Protein AF-A0A6L2PI29-F1 (afdb_monomer_lite)

Organism: Coptotermes formosanus (NCBI:txid36987)

InterPro domains:
  IPR024970 Maelstrom domain [PF13017] (169-337)
  IPR039259 Protein maelstrom [PTHR21358] (73-337)

Radius of gyration: 32.04 Å; chains: 1; bounding box: 68×80×92 Å

pLDDT: mean 73.65, std 25.86, range [24.3, 98.0]

Secondary structure (DSSP, 8-state):
---------PPP--------------------------------------PPP-----------------SHHHHHHHTTTS-HHHHHHHHHHHHHHHHHHHH-SSS-B-TTS-BHHHHHHHHHHHHHHHHHHHHHHHHHHHTS-TTTHHHHPPEEEEEEEEEEE-TTS-EEEEEEEEEEEETTTEEEEEEEEEB--SSPPTT-HHHHHHHHHHTT-PPPTTS----B--HHHHHHHHHHHHHTTS---SSPPPEEE-GGGHHHHHHHHHHHHHTTT-TT--GGGSPPEEEHHHHHHHHHHHTSTTSTT----SSTHHHHHHHHT-TTTT-SS-S-HHHHTT--

Sequence (344 aa):
MDESRQKTTDECDIVHLVSHVGDDHLEDDNKGAEEVGRMNDSGGLKGIGMTCFYFNSKVVDCHRHTTVLVPAYLCSKENKQLTQNEKWIYEEEARKVKEGDKLNLENKYTSQGKSYAEVEREKNEAIDQLNKMNHEVESTVRSLDYSSSLQTYPFHLIHVNYYCRQENGSFTPCEIALAEFRFLDGIRRVYHTLIDPGNIPLGYKFEAVTHSQQTHQIPVPPEEFGGERDYVKILYDIKRFLVGSGRGVSSMPPLYTRPDCEDAVKNVLWGLQDCVQLDNANAADMFRVYSLPKLFYELRNACVPDKPGAVGFPAFSLAEDEIERDVFKFRKGISCEVGDFICC

Foldseek 3Di:
DDDDDDDDDDDDDDDDDDDDDDDDDDDDDDDDDDDDDDDDDDDDDDDDPDDDDDDDDDDDDDDDDDPCPPDPPVCVPVVVVDDPVRVVVVVVVVVVVVVVVVPDQQPDADPVGHTSVRVVVVVVVVVVLQVVQLVVLLVVLVVADPVPRQQPPWAKAKFWDFQDADPVRATHTFKIKMFIAGNNPGTDDIDIFTADSQADPPPCPVSSVVSLVVPVVQDHPPDDDPGDHPLQVVLVVVQCVQCDPDDPDQAGDAYEYAPVRQSNVQNSNVVSVVVVPPVPDDNRDDYHYHYPLSNQQSNQVSCPVVDVPDDGPPDSVVSVVVVVVPPCPPPAPPDDPSRNVPPD

Structure (mmCIF, N/CA/C/O backbone):
data_AF-A0A6L2PI29-F1
#
_entry.id   AF-A0A6L2PI29-F1
#
loop_
_atom_site.group_PDB
_atom_site.id
_atom_site.type_symbol
_atom_site.label_atom_id
_atom_site.label_alt_id
_atom_site.label_comp_id
_atom_site.label_asym_id
_atom_site.label_entity_id
_atom_site.label_seq_id
_atom_site.pdbx_PDB_ins_code
_atom_site.Cartn_x
_atom_site.Cartn_y
_atom_site.Cartn_z
_atom_site.occupancy
_atom_site.B_iso_or_equiv
_atom_site.auth_seq_id
_atom_site.auth_comp_id
_atom_site.auth_asym_id
_atom_site.auth_atom_id
_atom_site.pdbx_PDB_model_num
ATOM 1 N N . MET A 1 1 ? 27.127 -27.537 -41.746 1.00 35.03 1 MET A N 1
ATOM 2 C CA . MET A 1 1 ? 26.801 -26.613 -42.850 1.00 35.03 1 MET A CA 1
ATOM 3 C C . MET A 1 1 ? 25.336 -26.243 -42.650 1.00 35.03 1 MET A C 1
ATOM 5 O O . MET A 1 1 ? 24.488 -26.884 -43.249 1.00 35.03 1 MET A O 1
ATOM 9 N N . ASP A 1 2 ? 24.956 -25.500 -41.608 1.00 33.59 2 ASP A N 1
ATOM 10 C CA . ASP A 1 2 ? 25.537 -24.283 -40.981 1.00 33.59 2 ASP A CA 1
ATOM 11 C C . ASP A 1 2 ? 24.976 -22.988 -41.604 1.00 33.59 2 ASP A C 1
ATOM 13 O O . ASP A 1 2 ? 24.582 -23.014 -42.765 1.00 33.59 2 ASP A O 1
ATOM 17 N N . GLU A 1 3 ? 24.941 -21.913 -40.804 1.00 37.53 3 GLU A N 1
ATOM 18 C CA . GLU A 1 3 ? 24.287 -20.600 -41.016 1.00 37.53 3 GLU A CA 1
ATOM 19 C C . GLU A 1 3 ? 22.734 -20.644 -40.988 1.00 37.53 3 GLU A C 1
ATOM 21 O O . GLU A 1 3 ? 22.109 -21.327 -41.788 1.00 37.53 3 GLU A O 1
ATOM 26 N N . SER A 1 4 ? 21.972 -20.052 -40.052 1.00 32.97 4 SER A N 1
ATOM 27 C CA . SER A 1 4 ? 22.123 -18.979 -39.038 1.00 32.97 4 SER A CA 1
ATOM 28 C C . SER A 1 4 ? 21.816 -17.540 -39.503 1.00 32.97 4 SER A C 1
ATOM 30 O O . SER A 1 4 ? 22.268 -17.136 -40.567 1.00 32.97 4 SER A O 1
ATOM 32 N N . ARG A 1 5 ? 21.156 -16.764 -38.609 1.00 34.72 5 ARG A N 1
ATOM 33 C CA . ARG A 1 5 ? 20.927 -15.289 -38.621 1.00 34.72 5 ARG A CA 1
ATOM 34 C C . ARG A 1 5 ? 19.886 -14.743 -39.639 1.00 34.72 5 ARG A C 1
ATOM 36 O O . ARG A 1 5 ? 19.700 -15.323 -40.693 1.00 34.72 5 ARG A O 1
ATOM 43 N N . GLN A 1 6 ? 19.146 -13.647 -39.379 1.00 31.23 6 GLN A N 1
ATOM 44 C CA . GLN A 1 6 ? 18.991 -12.821 -38.158 1.00 31.23 6 GLN A CA 1
ATOM 45 C C . GLN A 1 6 ? 17.623 -12.093 -38.097 1.00 31.23 6 GLN A C 1
ATOM 47 O O . GLN A 1 6 ? 16.914 -12.004 -39.092 1.00 31.23 6 GLN A O 1
ATOM 52 N N . LYS A 1 7 ? 17.290 -11.541 -36.918 1.00 32.41 7 LYS A N 1
ATOM 53 C CA . LYS A 1 7 ? 16.201 -10.568 -36.692 1.00 32.41 7 LYS A CA 1
ATOM 54 C C . LYS A 1 7 ? 16.514 -9.201 -37.322 1.00 32.41 7 LYS A C 1
ATOM 56 O O . LYS A 1 7 ? 17.666 -8.782 -37.233 1.00 32.41 7 LYS A O 1
ATOM 61 N N . THR A 1 8 ? 15.474 -8.441 -37.666 1.00 30.27 8 THR A N 1
ATOM 62 C CA . THR A 1 8 ? 15.374 -7.001 -37.344 1.00 30.27 8 THR A CA 1
ATOM 63 C C . THR A 1 8 ? 13.952 -6.662 -36.893 1.00 30.27 8 THR A C 1
ATOM 65 O O . THR A 1 8 ? 12.985 -7.275 -37.338 1.00 30.27 8 THR A O 1
ATOM 68 N N . THR A 1 9 ? 13.853 -5.731 -35.950 1.00 29.19 9 THR A N 1
ATOM 69 C CA . THR A 1 9 ? 12.622 -5.146 -35.402 1.00 29.19 9 THR A CA 1
ATOM 70 C C . THR A 1 9 ? 12.559 -3.694 -35.851 1.00 29.19 9 THR A C 1
ATOM 72 O O . THR A 1 9 ? 13.564 -3.006 -35.680 1.00 29.19 9 THR A O 1
ATOM 75 N N . ASP A 1 10 ? 11.423 -3.228 -36.367 1.00 29.91 10 ASP A N 1
ATOM 76 C CA . ASP A 1 10 ? 11.255 -1.810 -36.702 1.00 29.91 10 ASP A CA 1
ATOM 77 C C . ASP A 1 10 ? 10.891 -0.988 -35.457 1.00 29.91 10 ASP A C 1
ATOM 79 O O . ASP A 1 10 ? 10.084 -1.406 -34.621 1.00 29.91 10 ASP A O 1
ATOM 83 N N . GLU A 1 11 ? 11.540 0.168 -35.331 1.00 28.25 11 GLU A N 1
ATOM 84 C CA . GLU A 1 11 ? 11.432 1.095 -34.203 1.00 28.25 11 GLU A CA 1
ATOM 85 C C . GLU A 1 11 ? 10.342 2.160 -34.418 1.00 28.25 11 GLU A C 1
ATOM 87 O O . GLU A 1 11 ? 9.825 2.365 -35.516 1.00 28.25 11 GLU A O 1
ATOM 92 N N . CYS A 1 12 ? 9.985 2.847 -33.332 1.00 25.47 12 CYS A N 1
ATOM 93 C CA . CYS A 1 12 ? 9.042 3.961 -33.341 1.00 25.47 12 CYS A CA 1
ATOM 94 C C . CYS A 1 12 ? 9.674 5.244 -33.899 1.00 25.47 12 CYS A C 1
ATOM 96 O O . CYS A 1 12 ? 10.743 5.634 -33.437 1.00 25.47 12 CYS A O 1
ATOM 98 N N . ASP A 1 13 ? 8.922 5.995 -34.707 1.00 27.16 13 ASP A N 1
ATOM 99 C CA . ASP A 1 13 ? 9.144 7.433 -34.897 1.00 27.16 13 ASP A CA 1
ATOM 100 C C . ASP A 1 13 ? 8.041 8.236 -34.185 1.00 27.16 13 ASP A C 1
ATOM 102 O O . ASP A 1 13 ? 6.861 8.167 -34.533 1.00 27.16 13 ASP A O 1
ATOM 106 N N . ILE A 1 14 ? 8.437 9.017 -33.176 1.00 27.00 14 ILE A N 1
ATOM 107 C CA . ILE A 1 14 ? 7.610 10.038 -32.516 1.00 27.00 14 ILE A CA 1
ATOM 108 C C . ILE A 1 14 ? 8.328 11.373 -32.691 1.00 27.00 14 ILE A C 1
ATOM 110 O O . ILE A 1 14 ? 9.388 11.583 -32.103 1.00 27.00 14 ILE A O 1
ATOM 114 N N . VAL A 1 15 ? 7.740 12.297 -33.456 1.00 27.69 15 VAL A N 1
ATOM 115 C CA . VAL A 1 15 ? 8.298 13.643 -33.653 1.00 27.69 15 VAL A CA 1
ATOM 116 C C . VAL A 1 15 ? 7.195 14.704 -33.569 1.00 27.69 15 VAL A C 1
ATOM 118 O O . VAL A 1 15 ? 6.272 14.709 -34.372 1.00 27.69 15 VAL A O 1
ATOM 121 N N . HIS A 1 16 ? 7.336 15.581 -32.569 1.00 26.50 16 HIS A N 1
ATOM 122 C CA . HIS A 1 16 ? 6.762 16.925 -32.372 1.00 26.50 16 HIS A CA 1
ATOM 123 C C . HIS A 1 16 ? 5.400 17.326 -32.980 1.00 26.50 16 HIS A C 1
ATOM 125 O O . HIS A 1 16 ? 5.236 17.400 -34.192 1.00 26.50 16 HIS A O 1
ATOM 131 N N . LEU A 1 17 ? 4.563 17.938 -32.129 1.00 25.61 17 LEU A N 1
ATOM 132 C CA . LEU A 1 17 ? 4.230 19.368 -32.271 1.00 25.61 17 LEU A CA 1
ATOM 133 C C . LEU A 1 17 ? 3.817 19.989 -30.922 1.00 25.61 17 LEU A C 1
ATOM 135 O O . LEU A 1 17 ? 3.402 19.285 -30.004 1.00 25.61 17 LEU A O 1
ATOM 139 N N . VAL A 1 18 ? 4.017 21.302 -30.784 1.00 25.27 18 VAL A N 1
ATOM 140 C CA . VAL A 1 18 ? 3.913 22.078 -29.532 1.00 25.27 18 VAL A CA 1
ATOM 141 C C . VAL A 1 18 ? 3.007 23.296 -29.752 1.00 25.27 18 VAL A C 1
ATOM 143 O O . VAL A 1 18 ? 2.981 23.829 -30.855 1.00 25.27 18 VAL A O 1
ATOM 146 N N . SER A 1 19 ? 2.329 23.706 -28.670 1.00 25.69 19 SER A N 1
ATOM 147 C CA . SER A 1 19 ? 1.623 24.978 -28.418 1.00 25.69 19 SER A CA 1
ATOM 148 C C . SER A 1 19 ? 0.527 25.451 -29.388 1.00 25.69 19 SER A C 1
ATOM 150 O O . SER A 1 19 ? 0.757 25.702 -30.564 1.00 25.69 19 SER A O 1
ATOM 152 N N . HIS A 1 20 ? -0.642 25.756 -28.817 1.00 25.97 20 HIS A N 1
ATOM 153 C CA . HIS A 1 20 ? -1.201 27.118 -28.755 1.00 25.97 20 HIS A CA 1
ATOM 154 C C . HIS A 1 20 ? -2.254 27.159 -27.633 1.00 25.97 20 HIS A C 1
ATOM 156 O O . HIS A 1 20 ? -3.194 26.369 -27.640 1.00 25.97 20 HIS A O 1
ATOM 162 N N . VAL A 1 21 ? -2.089 28.069 -26.671 1.00 29.03 21 VAL A N 1
ATOM 163 C CA . VAL A 1 21 ? -3.139 28.477 -25.725 1.00 29.03 21 VAL A CA 1
ATOM 164 C C . VAL A 1 21 ? -3.381 29.952 -26.007 1.00 29.03 21 VAL A C 1
ATOM 166 O O . VAL A 1 21 ? -2.420 30.719 -26.040 1.00 29.03 21 VAL A O 1
ATOM 169 N N . GLY A 1 22 ? -4.629 30.315 -26.291 1.00 26.70 22 GLY A N 1
ATOM 170 C CA . GLY A 1 22 ? -5.041 31.707 -26.441 1.00 26.70 22 GLY A CA 1
ATOM 171 C C . GLY A 1 22 ? -5.519 32.262 -25.106 1.00 26.70 22 GLY A C 1
ATOM 172 O O . GLY A 1 22 ? -6.186 31.552 -24.353 1.00 26.70 22 GLY A O 1
ATOM 173 N N . ASP A 1 23 ? -5.169 33.515 -24.834 1.00 26.67 23 ASP A N 1
ATOM 174 C CA . ASP A 1 23 ? -5.775 34.304 -23.767 1.00 26.67 23 ASP A CA 1
ATOM 175 C C . ASP A 1 23 ? -7.258 34.554 -24.067 1.00 26.67 23 ASP A C 1
ATOM 177 O O . ASP A 1 23 ? -7.616 34.814 -25.215 1.00 26.67 23 ASP A O 1
ATOM 181 N N . ASP A 1 24 ? -8.096 34.579 -23.030 1.00 29.19 24 ASP A N 1
ATOM 182 C CA . ASP A 1 24 ? -9.352 35.328 -23.069 1.00 29.19 24 ASP A CA 1
ATOM 183 C C . ASP A 1 24 ? -9.642 35.949 -21.696 1.00 29.19 24 ASP A C 1
ATOM 185 O O . ASP A 1 24 ? -9.474 35.327 -20.642 1.00 29.19 24 ASP A O 1
ATOM 189 N N . HIS A 1 25 ? -10.042 37.219 -21.724 1.00 26.88 25 HIS A N 1
ATOM 190 C CA . HIS A 1 25 ? -10.396 38.012 -20.550 1.00 26.88 25 HIS A CA 1
ATOM 191 C C . HIS A 1 25 ? -11.741 37.581 -19.958 1.00 26.88 25 HIS A C 1
ATOM 193 O O . HIS A 1 25 ? -12.653 37.241 -20.704 1.00 26.88 25 HIS A O 1
ATOM 199 N N . LEU A 1 26 ? -11.925 37.797 -18.652 1.00 30.98 26 LEU A N 1
ATOM 200 C CA . LEU A 1 26 ? -13.201 38.283 -18.118 1.00 30.98 26 LEU A CA 1
ATOM 201 C C . LEU A 1 26 ? -12.953 39.171 -16.888 1.00 30.98 26 LEU A C 1
ATOM 203 O O . LEU A 1 26 ? -12.331 38.755 -15.911 1.00 30.98 26 LEU A O 1
ATOM 207 N N . GLU A 1 27 ? -13.425 40.411 -16.975 1.00 28.47 27 GLU A N 1
ATOM 208 C CA . GLU A 1 27 ? -13.598 41.329 -15.846 1.00 28.47 27 GLU A CA 1
ATOM 209 C C . GLU A 1 27 ? -14.870 40.939 -15.075 1.00 28.47 27 GLU A C 1
ATOM 211 O O . GLU A 1 27 ? -15.794 40.404 -15.686 1.00 28.47 27 GLU A O 1
ATOM 216 N N . ASP A 1 28 ? -14.976 41.285 -13.786 1.00 29.52 28 ASP A N 1
ATOM 217 C CA . ASP A 1 28 ? -16.231 41.890 -13.319 1.00 29.52 28 ASP A CA 1
ATOM 218 C C . ASP A 1 28 ? -16.085 42.700 -12.018 1.00 29.52 28 ASP A C 1
ATOM 220 O O . ASP A 1 28 ? -15.373 42.333 -11.079 1.00 29.52 28 ASP A O 1
ATOM 224 N N . ASP A 1 29 ? -16.801 43.822 -11.983 1.00 28.84 29 ASP A N 1
ATOM 225 C CA . ASP A 1 29 ? -16.931 44.746 -10.854 1.00 28.84 29 ASP A CA 1
ATOM 226 C C . ASP A 1 29 ? -18.008 44.251 -9.865 1.00 28.84 29 ASP A C 1
ATOM 228 O O . ASP A 1 29 ? -19.111 43.904 -10.289 1.00 28.84 29 ASP A O 1
ATOM 232 N N . ASN A 1 30 ? -17.820 44.445 -8.547 1.00 30.42 30 ASN A N 1
ATOM 233 C CA . ASN A 1 30 ? -18.736 45.375 -7.867 1.00 30.42 30 ASN A CA 1
ATOM 234 C C . ASN A 1 30 ? -18.351 45.900 -6.481 1.00 30.42 30 ASN A C 1
ATOM 236 O O . ASN A 1 30 ? -17.804 45.231 -5.608 1.00 30.42 30 ASN A O 1
ATOM 240 N N . LYS A 1 31 ? -18.785 47.149 -6.314 1.00 29.55 31 LYS A N 1
ATOM 241 C CA . LYS A 1 31 ? -18.749 48.021 -5.143 1.00 29.55 31 LYS A CA 1
ATOM 242 C C . LYS A 1 31 ? -19.580 47.486 -3.968 1.00 29.55 31 LYS A C 1
ATOM 244 O O . LYS A 1 31 ? -20.538 46.742 -4.152 1.00 29.55 31 LYS A O 1
ATOM 249 N N . GLY A 1 32 ? -19.246 47.946 -2.762 1.00 24.80 32 GLY A N 1
ATOM 250 C CA . GLY A 1 32 ? -20.041 47.716 -1.550 1.00 24.80 32 GLY A CA 1
ATOM 251 C C . GLY A 1 32 ? -21.129 48.772 -1.311 1.00 24.80 32 GLY A C 1
ATOM 252 O O . GLY A 1 32 ? -21.379 49.632 -2.155 1.00 24.80 32 GLY A O 1
ATOM 253 N N . ALA A 1 33 ? -21.735 48.731 -0.122 1.00 28.25 33 ALA A N 1
ATOM 254 C CA . ALA A 1 33 ? -22.589 49.793 0.407 1.00 28.25 33 ALA A CA 1
ATOM 255 C C . ALA A 1 33 ? -22.544 49.823 1.945 1.00 28.25 33 ALA A C 1
ATOM 257 O O . ALA A 1 33 ? -22.634 48.784 2.600 1.00 28.25 33 ALA A O 1
ATOM 258 N N . GLU A 1 34 ? -22.423 51.026 2.500 1.00 27.25 34 GLU A N 1
ATOM 259 C CA . GLU A 1 34 ? -22.558 51.327 3.926 1.00 27.25 34 GLU A CA 1
ATOM 260 C C . GLU A 1 34 ? -24.014 51.674 4.312 1.00 27.25 34 GLU A C 1
ATOM 262 O O . GLU A 1 34 ? -24.794 52.158 3.498 1.00 27.25 34 GLU A O 1
ATOM 267 N N . GLU A 1 35 ? -24.298 51.490 5.604 1.00 27.98 35 GLU A N 1
ATOM 268 C CA . GLU A 1 35 ? -25.148 52.324 6.475 1.00 27.98 35 GLU A CA 1
ATOM 269 C C . GLU A 1 35 ? -26.696 52.470 6.342 1.00 27.98 35 GLU A C 1
ATOM 271 O O . GLU A 1 35 ? -27.262 53.010 5.400 1.00 27.98 35 GLU A O 1
ATOM 276 N N . VAL A 1 36 ? -27.319 52.191 7.506 1.00 27.55 36 VAL A N 1
ATOM 277 C CA . VAL A 1 36 ? -28.346 52.990 8.227 1.00 27.55 36 VAL A CA 1
ATOM 278 C C . VAL A 1 36 ? -29.831 52.911 7.815 1.00 27.55 36 VAL A C 1
ATOM 280 O O . VAL A 1 36 ? -30.263 53.365 6.763 1.00 27.55 36 VAL A O 1
ATOM 283 N N . GLY A 1 37 ? -30.665 52.479 8.780 1.00 25.84 37 GLY A N 1
ATOM 284 C CA . GLY A 1 37 ? -32.134 52.560 8.708 1.00 25.84 37 GLY A CA 1
ATOM 285 C C . GLY A 1 37 ? -32.887 52.024 9.942 1.00 25.84 37 GLY A C 1
ATOM 286 O O . GLY A 1 37 ? -33.432 50.928 9.902 1.00 25.84 37 GLY A O 1
ATOM 287 N N . ARG A 1 38 ? -32.944 52.803 11.037 1.00 26.50 38 ARG A N 1
ATOM 288 C CA . ARG A 1 38 ? -33.884 52.641 12.188 1.00 26.50 38 ARG A CA 1
ATOM 289 C C . ARG A 1 38 ? -35.307 52.296 11.683 1.00 26.50 38 ARG A C 1
ATOM 291 O O . ARG A 1 38 ? -35.767 52.976 10.776 1.00 26.50 38 ARG A O 1
ATOM 298 N N . MET A 1 39 ? -36.074 51.318 12.188 1.00 26.08 39 MET A N 1
ATOM 299 C CA . MET A 1 39 ? -36.676 51.141 13.538 1.00 26.08 39 MET A CA 1
ATOM 300 C C . MET A 1 39 ? -37.617 49.882 13.487 1.00 26.08 39 MET A C 1
ATOM 302 O O . MET A 1 39 ? -37.797 49.349 12.398 1.00 26.08 39 MET A O 1
ATOM 306 N N . ASN A 1 40 ? -38.275 49.321 14.522 1.00 28.48 40 ASN A N 1
ATOM 307 C CA . ASN A 1 40 ? -38.512 49.696 15.930 1.00 28.48 40 ASN A CA 1
ATOM 308 C C . ASN A 1 40 ? -38.791 48.450 16.841 1.00 28.48 40 ASN A C 1
ATOM 310 O O . ASN A 1 40 ? -38.611 47.311 16.420 1.00 28.48 40 ASN A O 1
ATOM 314 N N . ASP A 1 41 ? -39.270 48.687 18.070 1.00 29.05 41 ASP A N 1
ATOM 315 C CA . ASP A 1 41 ? -39.634 47.742 19.148 1.00 29.05 41 ASP A CA 1
ATOM 316 C C . ASP A 1 41 ? -40.678 46.626 18.883 1.00 29.05 41 ASP A C 1
ATOM 318 O O . ASP A 1 41 ? -41.776 46.855 18.374 1.00 29.05 41 ASP A O 1
ATOM 322 N N . SER A 1 42 ? -40.437 45.449 19.477 1.00 28.59 42 SER A N 1
ATOM 323 C CA . SER A 1 42 ? -41.331 44.857 20.502 1.00 28.59 42 SER A CA 1
ATOM 324 C C . SER A 1 42 ? -40.592 43.787 21.330 1.00 28.59 42 SER A C 1
ATOM 326 O O . SER A 1 42 ? -39.642 43.165 20.859 1.00 28.59 42 SER A O 1
ATOM 328 N N . GLY A 1 43 ? -40.964 43.625 22.608 1.00 25.94 43 GLY A N 1
ATOM 329 C CA . GLY A 1 43 ? -40.258 42.746 23.558 1.00 25.94 43 GLY A CA 1
ATOM 330 C C . GLY A 1 43 ? -40.381 41.247 23.233 1.00 25.94 43 GLY A C 1
ATOM 331 O O . GLY A 1 43 ? -41.271 40.829 22.506 1.00 25.94 43 GLY A O 1
ATOM 332 N N . GLY A 1 44 ? -39.555 40.353 23.774 1.00 26.39 44 GLY A N 1
ATOM 333 C CA . GLY A 1 44 ? -38.584 40.525 24.852 1.00 26.39 44 GLY A CA 1
ATOM 334 C C . GLY A 1 44 ? -38.655 39.337 25.813 1.00 26.39 44 GLY A C 1
ATOM 335 O O . GLY A 1 44 ? -39.607 39.231 26.574 1.00 26.39 44 GLY A O 1
ATOM 336 N N . LEU A 1 45 ? -37.649 38.458 25.786 1.00 27.88 45 LEU A N 1
ATOM 337 C CA . LEU A 1 45 ? -37.423 37.375 26.757 1.00 27.88 45 LEU A CA 1
ATOM 338 C C . LEU A 1 45 ? -35.964 36.904 26.615 1.00 27.88 45 LEU A C 1
ATOM 340 O O . LEU A 1 45 ? -35.643 36.073 25.769 1.00 27.88 45 LEU A O 1
ATOM 344 N N . LYS A 1 46 ? -35.048 37.461 27.419 1.00 28.78 46 LYS A N 1
ATOM 345 C CA . LYS A 1 46 ? -33.666 36.958 27.486 1.00 28.78 46 LYS A CA 1
ATOM 346 C C . LYS A 1 46 ? -33.657 35.646 28.269 1.00 28.78 46 LYS A C 1
ATOM 348 O O . LYS A 1 46 ? -33.891 35.652 29.475 1.00 28.78 46 LYS A O 1
ATOM 353 N N . GLY A 1 47 ? -33.374 34.537 27.587 1.00 27.86 47 GLY A N 1
ATOM 354 C CA . GLY A 1 47 ? -33.174 33.238 28.226 1.00 27.86 47 GLY A CA 1
ATOM 355 C C . GLY A 1 47 ? -31.973 33.278 29.172 1.00 27.86 47 GLY A C 1
ATOM 356 O O . GLY A 1 47 ? -30.843 33.489 28.738 1.00 27.86 47 GLY A O 1
ATOM 357 N N . ILE A 1 48 ? -32.219 33.087 30.468 1.00 29.80 48 ILE A N 1
ATOM 358 C CA . ILE A 1 48 ? -31.165 33.008 31.482 1.00 29.80 48 ILE A CA 1
ATOM 359 C C . ILE A 1 48 ? -30.579 31.594 31.424 1.00 29.80 48 ILE A C 1
ATOM 361 O O . ILE A 1 48 ? -31.238 30.632 31.817 1.00 29.80 48 ILE A O 1
ATOM 365 N N . GLY A 1 49 ? -29.350 31.467 30.919 1.00 27.77 49 GLY A N 1
ATOM 366 C CA . GLY A 1 49 ? -28.629 30.195 30.870 1.00 27.77 49 GLY A CA 1
ATOM 367 C C . GLY A 1 49 ? -28.361 29.663 32.278 1.00 27.77 49 GLY A C 1
ATOM 368 O O . GLY A 1 49 ? -27.507 30.184 32.995 1.00 27.77 49 GLY A O 1
ATOM 369 N N . MET A 1 50 ? -29.102 28.633 32.687 1.00 29.39 50 MET A N 1
ATOM 370 C CA . MET A 1 50 ? -29.022 28.085 34.038 1.00 29.39 50 MET A CA 1
ATOM 371 C C . MET A 1 50 ? -27.846 27.104 34.147 1.00 29.39 50 MET A C 1
ATOM 373 O O . MET A 1 50 ? -27.963 25.925 33.820 1.00 29.39 50 MET A O 1
ATOM 377 N N . THR A 1 51 ? -26.693 27.605 34.594 1.00 29.39 51 THR A N 1
ATOM 378 C CA . THR A 1 51 ? -25.502 26.777 34.839 1.00 29.39 51 THR A CA 1
ATOM 379 C C . THR A 1 51 ? -25.761 25.848 36.028 1.00 29.39 51 THR A C 1
ATOM 381 O O . THR A 1 51 ? -26.008 26.322 37.136 1.00 29.39 51 THR A O 1
ATOM 384 N N . CYS A 1 52 ? -25.713 24.531 35.818 1.00 28.50 52 CYS A N 1
ATOM 385 C CA . CYS A 1 52 ? -25.915 23.558 36.891 1.00 28.50 52 CYS A CA 1
ATOM 386 C C . CYS A 1 52 ? -24.604 23.336 37.662 1.00 28.50 52 CYS A C 1
ATOM 388 O O . CYS A 1 52 ? -23.591 22.969 37.066 1.00 28.50 52 CYS A O 1
ATOM 390 N N . PHE A 1 53 ? -24.618 23.556 38.977 1.00 33.28 53 PHE A N 1
ATOM 391 C CA . PHE A 1 53 ? -23.460 23.340 39.848 1.00 33.28 53 PHE A CA 1
ATOM 392 C C . PHE A 1 53 ? -23.414 21.877 40.310 1.00 33.28 53 PHE A C 1
ATOM 394 O O . PHE A 1 53 ? -24.379 21.384 40.896 1.00 33.28 53 PHE A O 1
ATOM 401 N N . TYR A 1 54 ? -22.294 21.190 40.078 1.00 31.05 54 TYR A N 1
ATOM 402 C CA . TYR A 1 54 ? -22.038 19.869 40.656 1.00 31.05 54 TYR A CA 1
ATOM 403 C C . TYR A 1 54 ? -21.425 20.022 42.051 1.00 31.05 54 TYR A C 1
ATOM 405 O O . TYR A 1 54 ? -20.295 20.485 42.193 1.00 31.05 54 TYR A O 1
ATOM 413 N N . PHE A 1 55 ? -22.158 19.604 43.084 1.00 28.52 55 PHE A N 1
ATOM 414 C CA . PHE A 1 55 ? -21.595 19.428 44.422 1.00 28.52 55 PHE A CA 1
ATOM 415 C C . PHE A 1 55 ? -20.760 18.145 44.459 1.00 28.52 55 PHE A C 1
ATOM 417 O O . PHE A 1 55 ? -21.264 17.058 44.180 1.00 28.52 55 PHE A O 1
ATOM 424 N N . ASN A 1 56 ? -19.484 18.267 44.825 1.00 28.91 56 ASN A N 1
ATOM 425 C CA . ASN A 1 56 ? -18.554 17.143 44.872 1.00 28.91 56 ASN A CA 1
ATOM 426 C C . ASN A 1 56 ? -18.686 16.374 46.202 1.00 28.91 56 ASN A C 1
ATOM 428 O O . ASN A 1 56 ? -17.871 16.514 47.116 1.00 28.91 56 ASN A O 1
ATOM 432 N N . SER A 1 57 ? -19.756 15.587 46.345 1.00 30.48 57 SER A N 1
ATOM 433 C CA . SER A 1 57 ? -19.888 14.620 47.439 1.00 30.48 57 SER A CA 1
ATOM 434 C C . SER A 1 57 ? -19.112 13.347 47.106 1.00 30.48 57 SER A C 1
ATOM 436 O O . SER A 1 57 ? -19.388 12.711 46.090 1.00 30.48 57 SER A O 1
ATOM 438 N N . LYS A 1 58 ? -18.172 12.969 47.983 1.00 27.38 58 LYS A N 1
ATOM 439 C CA . LYS A 1 58 ? -17.316 11.779 47.847 1.00 27.38 58 LYS A CA 1
ATOM 440 C C . LYS A 1 58 ? -18.125 10.542 47.449 1.00 27.38 58 LYS A C 1
ATOM 442 O O . LYS A 1 58 ? -18.962 10.079 48.224 1.00 27.38 58 LYS A O 1
ATOM 447 N N . VAL A 1 59 ? -17.828 9.991 46.274 1.00 29.69 59 VAL A N 1
ATOM 448 C CA . VAL A 1 59 ? -18.383 8.713 45.825 1.00 29.69 59 VAL A CA 1
ATOM 449 C C . VAL A 1 59 ? -17.796 7.606 46.698 1.00 29.69 59 VAL A C 1
ATOM 451 O O . VAL A 1 59 ? -16.593 7.359 46.675 1.00 29.69 59 VAL A O 1
ATOM 454 N N . VAL A 1 60 ? -18.653 6.961 47.487 1.00 27.44 60 VAL A N 1
ATOM 455 C CA . VAL A 1 60 ? -18.366 5.651 48.077 1.00 27.44 60 VAL A CA 1
ATOM 456 C C . VAL A 1 60 ? -18.912 4.610 47.111 1.00 27.44 60 VAL A C 1
ATOM 458 O O . VAL A 1 60 ? -20.067 4.706 46.696 1.00 27.44 60 VAL A O 1
ATOM 461 N N . ASP A 1 61 ? -18.077 3.640 46.752 1.00 35.50 61 ASP A N 1
ATOM 462 C CA . ASP A 1 61 ? -18.421 2.562 45.829 1.00 35.50 61 ASP A CA 1
ATOM 463 C C . ASP A 1 61 ? -19.706 1.831 46.235 1.00 35.50 61 ASP A C 1
ATOM 465 O O . ASP A 1 61 ? -19.803 1.265 47.328 1.00 35.50 61 ASP A O 1
ATOM 469 N N . CYS A 1 62 ? -20.681 1.775 45.326 1.00 24.30 62 CYS A N 1
ATOM 470 C CA . CYS A 1 62 ? -21.731 0.766 45.381 1.00 24.30 62 CYS A CA 1
ATOM 471 C C . CYS A 1 62 ? -22.339 0.518 43.996 1.00 24.30 62 CYS A C 1
ATOM 473 O O . CYS A 1 62 ? -22.950 1.400 43.390 1.00 24.30 62 CYS A O 1
ATOM 475 N N . HIS A 1 63 ? -22.213 -0.713 43.501 1.00 34.00 63 HIS A N 1
ATOM 476 C CA . HIS A 1 63 ? -22.896 -1.160 42.291 1.00 34.00 63 HIS A CA 1
ATOM 477 C C . HIS A 1 63 ? -24.426 -1.116 42.461 1.00 34.00 63 HIS A C 1
ATOM 479 O O . HIS A 1 63 ? -24.989 -1.999 43.113 1.00 34.00 63 HIS A O 1
ATOM 485 N N . ARG A 1 64 ? -25.103 -0.159 41.808 1.00 30.19 64 ARG A N 1
ATOM 486 C CA . ARG A 1 64 ? -26.459 -0.308 41.226 1.00 30.19 64 ARG A CA 1
ATOM 487 C C . ARG A 1 64 ? -26.883 0.939 40.449 1.00 30.19 64 ARG A C 1
ATOM 489 O O . ARG A 1 64 ? -26.791 2.054 40.957 1.00 30.19 64 ARG A O 1
ATOM 496 N N . HIS A 1 65 ? -27.437 0.728 39.253 1.00 34.88 65 HIS A N 1
ATOM 497 C CA . HIS A 1 65 ? -28.119 1.768 38.481 1.00 34.88 65 HIS A CA 1
ATOM 498 C C . HIS A 1 65 ? -29.183 2.465 39.338 1.00 34.88 65 HIS A C 1
ATOM 500 O O . HIS A 1 65 ? -30.206 1.869 39.669 1.00 34.88 65 HIS A O 1
ATOM 506 N N . THR A 1 66 ? -28.948 3.736 39.660 1.00 26.84 66 THR A N 1
ATOM 507 C CA . THR A 1 66 ? -29.922 4.593 40.339 1.00 26.84 66 THR A CA 1
ATOM 508 C C . THR A 1 66 ? -29.980 5.919 39.595 1.00 26.84 66 THR A C 1
ATOM 510 O O . THR A 1 66 ? -29.014 6.678 39.591 1.00 26.84 66 THR A O 1
ATOM 513 N N . THR A 1 67 ? -31.095 6.187 38.918 1.00 34.41 67 THR A N 1
ATOM 514 C CA . THR A 1 67 ? -31.285 7.409 38.129 1.00 34.41 67 THR A CA 1
ATOM 515 C C . THR A 1 67 ? -31.307 8.630 39.051 1.00 34.41 67 THR A C 1
ATOM 517 O O . THR A 1 67 ? -32.263 8.827 39.801 1.00 34.41 67 THR A O 1
ATOM 520 N N . VAL A 1 68 ? -30.266 9.466 38.999 1.00 31.39 68 VAL A N 1
ATOM 521 C CA . VAL A 1 68 ? -30.126 10.651 39.865 1.00 31.39 68 VAL A CA 1
ATOM 522 C C . VAL A 1 68 ? -31.021 11.797 39.367 1.00 31.39 68 VAL A C 1
ATOM 524 O O . VAL A 1 68 ? -30.561 12.784 38.803 1.00 31.39 68 VAL A O 1
ATOM 527 N N . LEU A 1 69 ? -32.330 11.677 39.602 1.00 33.97 69 LEU A N 1
ATOM 528 C CA . LEU A 1 69 ? -33.331 12.727 39.341 1.00 33.97 69 LEU A CA 1
ATOM 529 C C . LEU A 1 69 ? -33.475 13.739 40.499 1.00 33.97 69 LEU A C 1
ATOM 531 O O . LEU A 1 69 ? -34.448 14.488 40.555 1.00 33.97 69 LEU A O 1
ATOM 535 N N . VAL A 1 70 ? -32.512 13.782 41.427 1.00 39.16 70 VAL A N 1
ATOM 536 C CA . VAL A 1 70 ? -32.545 14.655 42.615 1.00 39.16 70 VAL A CA 1
ATOM 537 C C . VAL A 1 70 ? -31.205 15.382 42.825 1.00 39.16 70 VAL A C 1
ATOM 539 O O . VAL A 1 70 ? -30.442 15.029 43.721 1.00 39.16 70 VAL A O 1
ATOM 542 N N . PRO A 1 71 ? -30.885 16.395 41.993 1.00 37.16 71 PRO A N 1
ATOM 543 C CA . PRO A 1 71 ? -30.180 17.565 42.550 1.00 37.16 71 PRO A CA 1
ATOM 544 C C . PRO A 1 71 ? -30.774 18.934 42.153 1.00 37.16 71 PRO A C 1
ATOM 546 O O . PRO A 1 71 ? -30.619 19.908 42.887 1.00 37.16 71 PRO A O 1
ATOM 549 N N . ALA A 1 72 ? -31.479 19.040 41.020 1.00 40.16 72 ALA A N 1
ATOM 550 C CA . ALA A 1 72 ? -31.811 20.340 40.419 1.00 40.16 72 ALA A CA 1
ATOM 551 C C . ALA A 1 72 ? -32.821 21.187 41.226 1.00 40.16 72 ALA A C 1
ATOM 553 O O . ALA A 1 72 ? -32.717 22.413 41.270 1.00 40.16 72 ALA A O 1
ATOM 554 N N . TYR A 1 73 ? -33.802 20.555 41.882 1.00 38.94 73 TYR A N 1
ATOM 555 C CA . TYR A 1 73 ? -34.905 21.282 42.526 1.00 38.94 73 TYR A CA 1
ATOM 556 C C . TYR A 1 73 ? -34.510 22.003 43.826 1.00 38.94 73 TYR A C 1
ATOM 558 O O . TYR A 1 73 ? -35.020 23.096 44.085 1.00 38.94 73 TYR A O 1
ATOM 566 N N . LEU A 1 74 ? -33.600 21.436 44.627 1.00 43.44 74 LEU A N 1
ATOM 567 C CA . LEU A 1 74 ? -33.178 22.021 45.911 1.00 43.44 74 LEU A CA 1
ATOM 568 C C . LEU A 1 74 ? -32.311 23.273 45.712 1.00 43.44 74 LEU A C 1
ATOM 570 O O . LEU A 1 74 ? -32.598 24.316 46.302 1.00 43.44 74 LEU A O 1
ATOM 574 N N . CYS A 1 75 ? -31.357 23.217 44.776 1.00 52.06 75 CYS A N 1
ATOM 575 C CA . CYS A 1 75 ? -30.461 24.330 44.434 1.00 52.06 75 CYS A CA 1
ATOM 576 C C . CYS A 1 75 ? -31.217 25.629 44.056 1.00 52.06 75 CYS A C 1
ATOM 578 O O . CYS A 1 75 ? -30.734 26.737 44.284 1.00 52.06 75 CYS A O 1
ATOM 580 N N . SER A 1 76 ? -32.446 25.514 43.534 1.00 55.97 76 SER A N 1
ATOM 581 C CA . SER A 1 76 ? -33.256 26.655 43.081 1.00 55.97 76 SER A CA 1
ATOM 582 C C . SER A 1 76 ? -33.830 27.555 44.190 1.00 55.97 76 SER A C 1
ATOM 584 O O . SER A 1 76 ? -34.186 28.706 43.910 1.00 55.97 76 SER A O 1
ATOM 586 N N . LYS A 1 77 ? -33.962 27.058 45.431 1.00 54.16 77 LYS A N 1
ATOM 587 C CA . LYS A 1 77 ? -34.567 27.816 46.546 1.00 54.16 77 LYS A CA 1
ATOM 588 C C . LYS A 1 77 ? -33.535 28.602 47.347 1.00 54.16 77 LYS A C 1
ATOM 590 O O . LYS A 1 77 ? -33.765 29.774 47.631 1.00 54.16 77 LYS A O 1
ATOM 595 N N . GLU A 1 78 ? -32.400 27.989 47.659 1.00 55.72 78 GLU A N 1
ATOM 596 C CA . GLU A 1 78 ? -31.335 28.602 48.465 1.00 55.72 78 GLU A CA 1
ATOM 597 C C . GLU A 1 78 ? -30.579 29.677 47.666 1.00 55.72 78 GLU A C 1
ATOM 599 O O . GLU A 1 78 ? -30.338 30.774 48.164 1.00 55.72 78 GLU A O 1
ATOM 604 N N . ASN A 1 79 ? -30.354 29.458 46.364 1.00 56.38 79 ASN A N 1
ATOM 605 C CA . ASN A 1 79 ? -29.724 30.441 45.469 1.00 56.38 79 ASN A CA 1
ATOM 606 C C . ASN A 1 79 ? -30.569 31.734 45.283 1.00 56.38 79 ASN A C 1
ATOM 608 O O . ASN A 1 79 ? -30.069 32.787 44.884 1.00 56.38 79 ASN A O 1
ATOM 612 N N . LYS A 1 80 ? -31.864 31.716 45.632 1.00 60.34 80 LYS A N 1
ATOM 613 C CA . LYS A 1 80 ? -32.693 32.938 45.689 1.00 60.34 80 LYS A CA 1
ATOM 614 C C . LYS A 1 80 ? -32.488 33.768 46.962 1.00 60.34 80 LYS A C 1
ATOM 616 O O . LYS A 1 80 ? -32.911 34.918 46.970 1.00 60.34 80 LYS A O 1
ATOM 621 N N . GLN A 1 81 ? -31.864 33.210 48.000 1.00 71.00 81 GLN A N 1
ATOM 622 C CA . GLN A 1 81 ? -31.617 33.881 49.283 1.00 71.00 81 GLN A CA 1
ATOM 623 C C . GLN A 1 81 ? -30.184 34.422 49.418 1.00 71.00 81 GLN A C 1
ATOM 625 O O . GLN A 1 81 ? -29.963 35.327 50.215 1.00 71.00 81 GLN A O 1
ATOM 630 N N . LEU A 1 82 ? -29.238 33.924 48.612 1.00 71.56 82 LEU A N 1
ATOM 631 C CA . LEU A 1 82 ? -27.864 34.436 48.562 1.00 71.56 82 LEU A CA 1
ATOM 632 C C . LEU A 1 82 ? -27.814 35.894 48.073 1.00 71.56 82 LEU A C 1
ATOM 634 O O . LEU A 1 82 ? -28.401 36.242 47.038 1.00 71.56 82 LEU A O 1
ATOM 638 N N . THR A 1 83 ? -27.048 36.723 48.780 1.00 76.12 83 THR A N 1
ATOM 639 C CA . THR A 1 83 ? -26.708 38.091 48.374 1.00 76.12 83 THR A CA 1
ATOM 640 C C . THR A 1 83 ? -25.786 38.100 47.150 1.00 76.12 83 THR A C 1
ATOM 642 O O . THR A 1 83 ? -25.174 37.092 46.790 1.00 76.12 83 THR A O 1
ATOM 645 N N . GLN A 1 84 ? -25.654 39.258 46.496 1.00 73.94 84 GLN A N 1
ATOM 646 C CA . GLN A 1 84 ? -24.818 39.384 45.297 1.00 73.94 84 GLN A CA 1
ATOM 647 C C . GLN A 1 84 ? -23.336 39.058 45.563 1.00 73.94 84 GLN A C 1
ATOM 649 O O . GLN A 1 84 ? -22.687 38.462 44.708 1.00 73.94 84 GLN A O 1
ATOM 654 N N . ASN A 1 85 ? -22.818 39.388 46.752 1.00 77.44 85 ASN A N 1
ATOM 655 C CA . ASN A 1 85 ? -21.436 39.074 47.130 1.00 77.44 85 ASN A CA 1
ATOM 656 C C . ASN A 1 85 ? -21.227 37.568 47.345 1.00 77.44 85 ASN A C 1
ATOM 658 O O . ASN A 1 85 ? -20.205 37.032 46.930 1.00 77.44 85 ASN A O 1
ATOM 662 N N . GLU A 1 86 ? -22.191 36.874 47.954 1.00 76.50 86 GLU A N 1
ATOM 663 C CA . GLU A 1 86 ? -22.107 35.421 48.159 1.00 76.50 86 GLU A CA 1
ATOM 664 C C . GLU A 1 86 ? -22.191 34.669 46.826 1.00 76.50 86 GLU A C 1
ATOM 666 O O . GLU A 1 86 ? -21.421 33.741 46.593 1.00 76.50 86 GLU A O 1
ATOM 671 N N . LYS A 1 87 ? -23.051 35.118 45.901 1.00 77.94 87 LYS A N 1
ATOM 672 C CA . LYS A 1 87 ? -23.099 34.585 44.527 1.00 77.94 87 LYS A CA 1
ATOM 673 C C . LYS A 1 87 ? -21.779 34.764 43.794 1.00 77.94 87 LYS A C 1
ATOM 675 O O . LYS A 1 87 ? -21.308 33.816 43.173 1.00 77.94 87 LYS A O 1
ATOM 680 N N . TRP A 1 88 ? -21.164 35.940 43.916 1.00 77.06 88 TRP A N 1
ATOM 681 C CA . TRP A 1 88 ? -19.882 36.225 43.279 1.00 77.06 88 TRP A CA 1
ATOM 682 C C . TRP A 1 88 ? -18.771 35.270 43.743 1.00 77.06 88 TRP A C 1
ATOM 684 O O . TRP A 1 88 ? -17.969 34.846 42.919 1.00 77.06 88 TRP A O 1
ATOM 694 N N . ILE A 1 89 ? -18.756 34.858 45.019 1.00 82.38 89 ILE A N 1
ATOM 695 C CA . ILE A 1 89 ? -17.796 33.860 45.530 1.00 82.38 89 ILE A CA 1
ATOM 696 C C . ILE A 1 89 ? -17.949 32.519 44.790 1.00 82.38 89 ILE A C 1
ATOM 698 O O . ILE A 1 89 ? -16.958 31.982 44.295 1.00 82.38 89 ILE A O 1
ATOM 702 N N . TYR A 1 90 ? -19.177 32.009 44.648 1.00 77.06 90 TYR A N 1
ATOM 703 C CA . TYR A 1 90 ? -19.439 30.750 43.935 1.00 77.06 90 TYR A CA 1
ATOM 704 C C . TYR A 1 90 ? -19.207 30.850 42.419 1.00 77.06 90 TYR A C 1
ATOM 706 O O . TYR A 1 90 ? -18.741 29.894 41.798 1.00 77.06 90 TYR A O 1
ATOM 714 N N . GLU A 1 91 ? -19.513 31.995 41.805 1.00 82.12 91 GLU A N 1
ATOM 715 C CA . GLU A 1 91 ? -19.222 32.260 40.390 1.00 82.12 91 GLU A CA 1
ATOM 716 C C . GLU A 1 91 ? -17.709 32.317 40.130 1.00 82.12 91 GLU A C 1
ATOM 718 O O . GLU A 1 91 ? -17.232 31.758 39.142 1.00 82.12 91 GLU A O 1
ATOM 723 N N . GLU A 1 92 ? -16.945 32.922 41.041 1.00 82.88 92 GLU A N 1
ATOM 724 C CA . GLU A 1 92 ? -15.486 33.024 40.993 1.00 82.88 92 GLU A CA 1
ATOM 725 C C . GLU A 1 92 ? -14.791 31.672 41.254 1.00 82.88 92 GLU A C 1
ATOM 727 O O . GLU A 1 92 ? -13.811 31.347 40.579 1.00 82.88 92 GLU A O 1
ATOM 732 N N . GLU A 1 93 ? -15.303 30.836 42.167 1.00 80.62 93 GLU A N 1
ATOM 733 C CA . GLU A 1 93 ? -14.850 29.442 42.314 1.00 80.62 93 GLU A CA 1
ATOM 734 C C . GLU A 1 93 ? -15.160 28.611 41.064 1.00 80.62 93 GLU A C 1
ATOM 736 O O . GLU A 1 93 ? -14.269 27.952 40.526 1.00 80.62 93 GLU A O 1
ATOM 741 N N . ALA A 1 94 ? -16.385 28.688 40.534 1.00 77.56 94 ALA A N 1
ATOM 742 C CA . ALA A 1 94 ? -16.755 27.982 39.309 1.00 77.56 94 ALA A CA 1
ATOM 743 C C . ALA A 1 94 ? -15.948 28.461 38.089 1.00 77.56 94 ALA A C 1
ATOM 745 O O . ALA A 1 94 ? -15.649 27.662 37.198 1.00 77.56 94 ALA A O 1
ATOM 746 N N . ARG A 1 95 ? -15.554 29.743 38.046 1.00 80.75 95 ARG A N 1
ATOM 747 C CA . ARG A 1 95 ? -14.632 30.287 37.040 1.00 80.75 95 ARG A CA 1
ATOM 748 C C . ARG A 1 95 ? -13.239 29.674 37.180 1.00 80.75 95 ARG A C 1
ATOM 750 O O . ARG A 1 95 ? -12.713 29.191 36.182 1.00 80.75 95 ARG A O 1
ATOM 757 N N . LYS A 1 96 ? -12.681 29.617 38.395 1.00 80.25 96 LYS A N 1
ATOM 758 C CA . LYS A 1 96 ? -11.366 29.005 38.672 1.00 80.25 96 LYS A CA 1
ATOM 759 C C . LYS A 1 96 ? -11.325 27.517 38.335 1.00 80.25 96 LYS A C 1
ATOM 761 O O . LYS A 1 96 ? -10.371 27.079 37.700 1.00 80.25 96 LYS A O 1
ATOM 766 N N . VAL A 1 97 ? -12.369 26.759 38.680 1.00 71.44 97 VAL A N 1
ATOM 767 C CA . VAL A 1 97 ? -12.490 25.340 38.299 1.00 71.44 97 VAL A CA 1
ATOM 768 C C . VAL A 1 97 ? -12.540 25.199 36.774 1.00 71.44 97 VAL A C 1
ATOM 770 O O . VAL A 1 97 ? -11.720 24.487 36.205 1.00 71.44 97 VAL A O 1
ATOM 773 N N . LYS A 1 98 ? -13.390 25.974 36.080 1.00 68.94 98 LYS A N 1
ATOM 774 C CA . LYS A 1 98 ? -13.441 25.986 34.604 1.00 68.94 98 LYS A CA 1
ATOM 775 C C . LYS A 1 98 ? -12.132 26.432 33.941 1.00 68.94 98 LYS A C 1
ATOM 777 O O . LYS A 1 98 ? -11.872 26.035 32.808 1.00 68.94 98 LYS A O 1
ATOM 782 N N . GLU A 1 99 ? -11.336 27.281 34.584 1.00 70.25 99 GLU A N 1
ATOM 783 C CA . GLU A 1 99 ? -10.023 27.713 34.088 1.00 70.25 99 GLU A CA 1
ATOM 784 C C . GLU A 1 99 ? -8.941 26.643 34.298 1.00 70.25 99 GLU A C 1
ATOM 786 O O . GLU A 1 99 ? -8.137 26.433 33.392 1.00 70.25 99 GLU A O 1
ATOM 791 N N . GLY A 1 100 ? -8.975 25.895 35.407 1.00 66.31 100 GLY A N 1
ATOM 792 C CA . GLY A 1 100 ? -8.144 24.699 35.597 1.00 66.31 100 GLY A CA 1
ATOM 793 C C . GLY A 1 100 ? -8.504 23.575 34.617 1.00 66.31 100 GLY A C 1
ATOM 794 O O . GLY A 1 100 ? -7.646 23.075 33.887 1.00 66.31 100 GLY A O 1
ATOM 795 N N . ASP A 1 101 ? -9.794 23.252 34.507 1.00 63.53 101 ASP A N 1
ATOM 796 C CA . ASP A 1 101 ? -10.311 22.226 33.592 1.00 63.53 101 ASP A CA 1
ATOM 797 C C . ASP A 1 101 ? -10.124 22.602 32.115 1.00 63.53 101 ASP A C 1
ATOM 799 O O . ASP A 1 101 ? -10.091 21.736 31.240 1.00 63.53 101 ASP A O 1
ATOM 803 N N . LYS A 1 102 ? -9.955 23.891 31.785 1.00 62.91 102 LYS A N 1
ATOM 804 C CA . LYS A 1 102 ? -9.652 24.317 30.410 1.00 62.91 102 LYS A CA 1
ATOM 805 C C . LYS A 1 102 ? -8.349 23.709 29.889 1.00 62.91 102 LYS A C 1
ATOM 807 O O . LYS A 1 102 ? -8.310 23.396 28.702 1.00 62.91 102 LYS A O 1
ATOM 812 N N . LEU A 1 103 ? -7.353 23.504 30.750 1.00 63.12 103 LEU A N 1
ATOM 813 C CA . LEU A 1 103 ? -6.046 22.941 30.393 1.00 63.12 103 LEU A CA 1
ATOM 814 C C . LEU A 1 103 ? -5.958 21.422 30.613 1.00 63.12 103 LEU A C 1
ATOM 816 O O . LEU A 1 103 ? -5.087 20.778 30.039 1.00 63.12 103 LEU A O 1
ATOM 820 N N . ASN A 1 104 ? -6.862 20.831 31.400 1.00 72.44 104 ASN A N 1
ATOM 821 C CA . ASN A 1 104 ? -6.892 19.387 31.614 1.00 72.44 104 ASN A CA 1
ATOM 822 C C . ASN A 1 104 ? -7.612 18.677 30.448 1.00 72.44 104 ASN A C 1
ATOM 824 O O . ASN A 1 104 ? -8.840 18.702 30.342 1.00 72.44 104 ASN A O 1
ATOM 828 N N . LEU A 1 105 ? -6.833 18.066 29.553 1.00 73.00 105 LEU A N 1
ATOM 829 C CA . LEU A 1 105 ? -7.337 17.313 28.398 1.00 73.00 105 LEU A CA 1
ATOM 830 C C . LEU A 1 105 ? -7.663 15.842 28.718 1.00 73.00 105 LEU A C 1
ATOM 832 O O . LEU A 1 105 ? -8.374 15.208 27.942 1.00 73.00 105 LEU A O 1
ATOM 836 N N . GLU A 1 106 ? -7.198 15.309 29.852 1.00 79.12 106 GLU A N 1
ATOM 837 C CA . GLU A 1 106 ? -7.495 13.936 30.294 1.00 79.12 106 GLU A CA 1
ATOM 838 C C . GLU A 1 106 ? -8.938 13.808 30.804 1.00 79.12 106 GLU A C 1
ATOM 840 O O . GLU A 1 106 ? -9.620 12.830 30.519 1.00 79.12 106 GLU A O 1
ATOM 845 N N . ASN A 1 107 ? -9.437 14.829 31.510 1.00 78.25 107 ASN A N 1
ATOM 846 C CA . ASN A 1 107 ? -10.780 14.828 32.108 1.00 78.25 107 ASN A CA 1
ATOM 847 C C . ASN A 1 107 ? -11.892 15.360 31.187 1.00 78.25 107 ASN A C 1
ATOM 849 O O . ASN A 1 107 ? -13.053 15.442 31.594 1.00 78.25 107 ASN A O 1
ATOM 853 N N . LYS A 1 108 ? -11.563 15.716 29.943 1.00 81.00 108 LYS A N 1
ATOM 854 C CA . LYS A 1 108 ? -12.550 16.032 28.907 1.00 81.00 108 LYS A CA 1
ATOM 855 C C . LYS A 1 108 ? -12.706 14.836 27.995 1.00 81.00 108 LYS A C 1
ATOM 857 O O . LYS A 1 108 ? -11.706 14.302 27.527 1.00 81.00 108 LYS A O 1
ATOM 862 N N . TYR A 1 109 ? -13.947 14.506 27.663 1.00 84.62 109 TYR A N 1
ATOM 863 C CA . TYR A 1 109 ? -14.274 13.345 26.848 1.00 84.62 109 TYR A CA 1
ATOM 864 C C . TYR A 1 109 ? -15.051 13.737 25.592 1.00 84.62 109 TYR A C 1
ATOM 866 O O . TYR A 1 109 ? -15.834 14.690 25.600 1.00 84.62 109 TYR A O 1
ATOM 874 N N . THR A 1 110 ? -14.838 12.990 24.512 1.00 86.62 110 THR A N 1
ATOM 875 C CA . THR A 1 110 ? -15.678 13.039 23.313 1.00 86.62 110 THR A CA 1
ATOM 876 C C . THR A 1 110 ? -17.032 12.375 23.585 1.00 86.62 110 THR A C 1
ATOM 878 O O . THR A 1 110 ? -17.208 11.653 24.568 1.00 86.62 110 THR A O 1
ATOM 881 N N . SER A 1 111 ? -17.999 12.538 22.678 1.00 86.00 111 SER A N 1
ATOM 882 C CA . SER A 1 111 ? -19.272 11.796 22.721 1.00 86.00 111 SER A CA 1
ATOM 883 C C . SER A 1 111 ? -19.112 10.271 22.598 1.00 86.00 111 SER A C 1
ATOM 885 O O . SER A 1 111 ? -20.067 9.543 22.849 1.00 86.00 111 SER A O 1
ATOM 887 N N . GLN A 1 112 ? -17.917 9.793 22.234 1.00 82.38 112 GLN A N 1
ATOM 888 C CA . GLN A 1 112 ? -17.544 8.379 22.149 1.00 82.38 112 GLN A CA 1
ATOM 889 C C . GLN A 1 112 ? -16.789 7.882 23.397 1.00 82.38 112 GLN A C 1
ATOM 891 O O . GLN A 1 112 ? -16.368 6.731 23.434 1.00 82.38 112 GLN A O 1
ATOM 896 N N . GLY A 1 113 ? -16.597 8.725 24.419 1.00 85.44 113 GLY A N 1
ATOM 897 C CA . GLY A 1 113 ? -15.958 8.335 25.681 1.00 85.44 113 GLY A CA 1
ATOM 898 C C . GLY A 1 113 ? -14.425 8.279 25.665 1.00 85.44 113 GLY A C 1
ATOM 899 O O . GLY A 1 113 ? -13.847 7.915 26.684 1.00 85.44 113 GLY A O 1
ATOM 900 N N . LYS A 1 114 ? -13.759 8.678 24.571 1.00 87.44 114 LYS A N 1
ATOM 901 C CA . LYS A 1 114 ? -12.298 8.901 24.547 1.00 87.44 114 LYS A CA 1
ATOM 902 C C . LYS A 1 114 ? -11.938 10.236 25.185 1.00 87.44 114 LYS A C 1
ATOM 904 O O . LYS A 1 114 ? -12.689 11.200 25.017 1.00 87.44 114 LYS A O 1
ATOM 909 N N . SER A 1 115 ? -10.788 10.329 25.850 1.00 90.06 115 SER A N 1
ATOM 910 C CA . SER A 1 115 ? -10.309 11.625 26.365 1.00 90.06 115 SER A CA 1
ATOM 911 C C . SER A 1 115 ? -9.761 12.519 25.240 1.00 90.06 115 SER A C 1
ATOM 913 O O . SER A 1 115 ? -9.304 12.023 24.209 1.00 90.06 115 SER A O 1
ATOM 915 N N . TYR A 1 116 ? -9.760 13.845 25.410 1.00 86.62 116 TYR A N 1
ATOM 916 C CA . TYR A 1 116 ? -9.125 14.734 24.420 1.00 86.62 116 TYR A CA 1
ATOM 917 C C . TYR A 1 116 ? -7.602 14.537 24.365 1.00 86.62 116 TYR A C 1
ATOM 919 O O . TYR A 1 116 ? -7.029 14.629 23.283 1.00 86.62 116 TYR A O 1
ATOM 927 N N . ALA A 1 117 ? -6.960 14.217 25.494 1.00 87.94 117 ALA A N 1
ATOM 928 C CA . ALA A 1 117 ? -5.531 13.894 25.547 1.00 87.94 117 ALA A CA 1
ATOM 929 C C . ALA A 1 117 ? -5.185 12.632 24.734 1.00 87.94 117 ALA A C 1
ATOM 931 O O . ALA A 1 117 ? -4.166 12.584 24.050 1.00 87.94 117 ALA A O 1
ATOM 932 N N . GLU A 1 118 ? -6.050 11.618 24.772 1.00 88.94 118 GLU A N 1
ATOM 933 C CA . GLU A 1 118 ? -5.931 10.401 23.964 1.00 88.94 118 GLU A CA 1
ATOM 934 C C . GLU A 1 118 ? -6.092 10.692 22.467 1.00 88.94 118 GLU A C 1
ATOM 936 O O . GLU A 1 118 ? -5.252 10.265 21.682 1.00 88.94 118 GLU A O 1
ATOM 941 N N . VAL A 1 119 ? -7.097 11.484 22.074 1.00 88.56 119 VAL A N 1
ATOM 942 C CA . VAL A 1 119 ? -7.304 11.887 20.669 1.00 88.56 119 VAL A CA 1
ATOM 943 C C . VAL A 1 119 ? -6.140 12.735 20.137 1.00 88.56 119 VAL A C 1
ATOM 945 O O . VAL A 1 119 ? -5.724 12.570 18.991 1.00 88.56 119 VAL A O 1
ATOM 948 N N . GLU A 1 120 ? -5.584 13.635 20.952 1.00 89.56 120 GLU A N 1
ATOM 949 C CA . GLU A 1 120 ? -4.399 14.415 20.577 1.00 89.56 120 GLU A CA 1
ATOM 950 C C . GLU A 1 120 ? -3.151 13.530 20.452 1.00 89.56 120 GLU A C 1
ATOM 952 O O . GLU A 1 120 ? -2.384 13.691 19.501 1.00 89.56 120 GLU A O 1
ATOM 957 N N . ARG A 1 121 ? -2.977 12.547 21.346 1.00 89.75 121 ARG A N 1
ATOM 958 C CA . ARG A 1 121 ? -1.902 11.553 21.247 1.00 89.75 121 ARG A CA 1
ATOM 959 C C . ARG A 1 121 ? -2.023 10.714 19.972 1.00 89.75 121 ARG A C 1
ATOM 961 O O . ARG A 1 121 ? -1.054 10.660 19.226 1.00 89.75 121 ARG A O 1
ATOM 968 N N . GLU A 1 122 ? -3.196 10.148 19.679 1.00 90.00 122 GLU A N 1
ATOM 969 C CA . GLU A 1 122 ? -3.459 9.385 18.442 1.00 90.00 122 GLU A CA 1
ATOM 970 C C . GLU A 1 122 ? -3.130 10.210 17.186 1.00 90.00 122 GLU A C 1
ATOM 972 O O . GLU A 1 122 ? -2.476 9.730 16.258 1.00 90.00 122 GLU A O 1
ATOM 977 N N . LYS A 1 123 ? -3.527 11.490 17.173 1.00 90.50 123 LYS A N 1
ATOM 978 C CA . LYS A 1 123 ? -3.225 12.413 16.074 1.00 90.50 123 LYS A CA 1
ATOM 979 C C . LYS A 1 123 ? -1.724 12.685 15.933 1.00 90.50 123 LYS A C 1
ATOM 981 O O . LYS A 1 123 ? -1.214 12.684 14.813 1.00 90.50 123 LYS A O 1
ATOM 986 N N . ASN A 1 124 ? -1.023 12.933 17.037 1.00 92.38 124 ASN A N 1
ATOM 987 C CA . ASN A 1 124 ? 0.414 13.213 17.020 1.00 92.38 124 ASN A CA 1
ATOM 988 C C . ASN A 1 124 ? 1.221 11.969 16.616 1.00 92.38 124 ASN A C 1
ATOM 990 O O . ASN A 1 124 ? 2.129 12.076 15.798 1.00 92.38 124 ASN A O 1
ATOM 994 N N . GLU A 1 125 ? 0.835 10.783 17.094 1.00 92.38 125 GLU A N 1
ATOM 995 C CA . GLU A 1 125 ? 1.415 9.505 16.671 1.00 92.38 125 GLU A CA 1
ATOM 996 C C . GLU A 1 125 ? 1.241 9.282 15.160 1.00 92.38 125 GLU A C 1
ATOM 998 O O . GLU A 1 125 ? 2.209 8.934 14.483 1.00 92.38 125 GLU A O 1
ATOM 1003 N N . ALA A 1 126 ? 0.057 9.556 14.598 1.00 89.38 126 ALA A N 1
ATOM 1004 C CA . ALA A 1 126 ? -0.179 9.463 13.155 1.00 89.38 126 ALA A CA 1
ATOM 1005 C C . ALA A 1 126 ? 0.695 10.440 12.341 1.00 89.38 126 ALA A C 1
ATOM 1007 O O . ALA A 1 126 ? 1.281 10.048 11.328 1.00 89.38 126 ALA A O 1
ATOM 1008 N N . ILE A 1 127 ? 0.839 11.690 12.803 1.00 93.12 127 ILE A N 1
ATOM 1009 C CA . ILE A 1 127 ? 1.722 12.697 12.185 1.00 93.12 127 ILE A CA 1
ATOM 1010 C C . ILE A 1 127 ? 3.189 12.242 12.235 1.00 93.12 127 ILE A C 1
ATOM 1012 O O . ILE A 1 127 ? 3.898 12.336 11.233 1.00 93.12 127 ILE A O 1
ATOM 1016 N N . ASP A 1 128 ? 3.644 11.698 13.363 1.00 94.19 128 ASP A N 1
ATOM 1017 C CA . ASP A 1 128 ? 5.010 11.196 13.515 1.00 94.19 128 ASP A CA 1
ATOM 1018 C C . ASP A 1 128 ? 5.301 9.999 12.603 1.00 94.19 128 ASP A C 1
ATOM 1020 O O . ASP A 1 128 ? 6.400 9.911 12.052 1.00 94.19 128 ASP A O 1
ATOM 1024 N N . GLN A 1 129 ? 4.346 9.082 12.412 1.00 90.31 129 GLN A N 1
ATOM 1025 C CA . GLN A 1 129 ? 4.508 7.972 11.464 1.00 90.31 129 GLN A CA 1
ATOM 1026 C C . GLN A 1 129 ? 4.571 8.468 10.013 1.00 90.31 129 GLN A C 1
ATOM 1028 O O . GLN A 1 129 ? 5.445 8.034 9.259 1.00 90.31 129 GLN A O 1
ATOM 1033 N N . LEU A 1 130 ? 3.718 9.428 9.637 1.00 92.50 130 LEU A N 1
ATOM 1034 C CA . LEU A 1 130 ? 3.740 10.057 8.313 1.00 92.50 130 LEU A CA 1
ATOM 1035 C C . LEU A 1 130 ? 5.077 10.771 8.046 1.00 92.50 130 LEU A C 1
ATOM 1037 O O . LEU A 1 130 ? 5.674 10.609 6.981 1.00 92.50 130 LEU A O 1
ATOM 1041 N N . ASN A 1 131 ? 5.591 11.510 9.033 1.00 94.94 131 ASN A N 1
ATOM 1042 C CA . ASN A 1 131 ? 6.883 12.191 8.943 1.00 94.94 131 ASN A CA 1
ATOM 1043 C C . ASN A 1 131 ? 8.052 11.201 8.820 1.00 94.94 131 ASN A C 1
ATOM 1045 O O . ASN A 1 131 ? 8.943 11.417 7.997 1.00 94.94 131 ASN A O 1
ATOM 1049 N N . LYS A 1 132 ? 8.038 10.095 9.581 1.00 94.06 132 LYS A N 1
ATOM 1050 C CA . LYS A 1 132 ? 9.045 9.021 9.481 1.00 94.06 132 LYS A CA 1
ATOM 1051 C C . LYS A 1 132 ? 9.043 8.373 8.097 1.00 94.06 132 LYS A C 1
ATOM 1053 O O . LYS A 1 132 ? 10.110 8.254 7.502 1.00 94.06 132 LYS A O 1
ATOM 1058 N N . MET A 1 133 ? 7.867 8.025 7.563 1.00 94.44 133 MET A N 1
ATOM 1059 C CA . MET A 1 133 ? 7.720 7.528 6.189 1.00 94.44 133 MET A CA 1
ATOM 1060 C C . MET A 1 133 ? 8.316 8.513 5.181 1.00 94.44 133 MET A C 1
ATOM 1062 O O . MET A 1 133 ? 9.191 8.143 4.401 1.00 94.44 133 MET A O 1
ATOM 1066 N N . ASN A 1 134 ? 7.857 9.768 5.199 1.00 96.00 134 ASN A N 1
ATOM 1067 C CA . ASN A 1 134 ? 8.288 10.781 4.238 1.00 96.00 134 ASN A CA 1
ATOM 1068 C C . ASN A 1 134 ? 9.808 10.973 4.273 1.00 96.00 134 ASN A C 1
ATOM 1070 O O . ASN A 1 134 ? 10.445 11.009 3.221 1.00 96.00 134 ASN A O 1
ATOM 1074 N N . HIS A 1 135 ? 10.390 11.017 5.474 1.00 96.62 135 HIS A N 1
ATOM 1075 C CA . HIS A 1 135 ? 11.828 11.135 5.666 1.00 96.62 135 HIS A CA 1
ATOM 1076 C C . HIS A 1 135 ? 12.608 9.897 5.192 1.00 96.62 135 HIS A C 1
ATOM 1078 O O . HIS A 1 135 ? 13.684 10.057 4.615 1.00 96.62 135 HIS A O 1
ATOM 1084 N N . GLU A 1 136 ? 12.089 8.677 5.386 1.00 95.62 136 GLU A N 1
ATOM 1085 C CA . GLU A 1 136 ? 12.729 7.451 4.888 1.00 95.62 136 GLU A CA 1
ATOM 1086 C C . GLU A 1 136 ? 12.721 7.398 3.351 1.00 95.62 136 GLU A C 1
ATOM 1088 O O . GLU A 1 136 ? 13.759 7.118 2.748 1.00 95.62 136 GLU A O 1
ATOM 1093 N N . VAL A 1 137 ? 11.597 7.740 2.707 1.00 96.69 137 VAL A N 1
ATOM 1094 C CA . VAL A 1 137 ? 11.486 7.789 1.235 1.00 96.69 137 VAL A CA 1
ATOM 1095 C C . VAL A 1 137 ? 12.422 8.848 0.651 1.00 96.69 137 VAL A C 1
ATOM 1097 O O . VAL A 1 137 ? 13.209 8.546 -0.247 1.00 96.69 137 VAL A O 1
ATOM 1100 N N . GLU A 1 138 ? 12.401 10.063 1.205 1.00 95.94 138 GLU A N 1
ATOM 1101 C CA . GLU A 1 138 ? 13.307 11.150 0.822 1.00 95.94 138 GLU A CA 1
ATOM 1102 C C . GLU A 1 138 ? 14.779 10.758 0.964 1.00 95.94 138 GLU A C 1
ATOM 1104 O O . GLU A 1 138 ? 15.568 10.956 0.042 1.00 95.94 138 GLU A O 1
ATOM 1109 N N . SER A 1 139 ? 15.159 10.195 2.113 1.00 95.38 139 SER A N 1
ATOM 1110 C CA . SER A 1 139 ? 16.547 9.812 2.389 1.00 95.38 139 SER A CA 1
ATOM 1111 C C . SER A 1 139 ? 17.001 8.665 1.492 1.00 95.38 139 SER A C 1
ATOM 1113 O O . SER A 1 139 ? 18.130 8.684 1.004 1.00 95.38 139 SER A O 1
ATOM 1115 N N . THR A 1 140 ? 16.112 7.705 1.214 1.00 94.44 140 THR A N 1
ATOM 1116 C CA . THR A 1 140 ? 16.378 6.606 0.280 1.00 94.44 140 THR A CA 1
ATOM 1117 C C . THR A 1 140 ? 16.652 7.156 -1.114 1.00 94.44 140 THR A C 1
ATOM 1119 O O . THR A 1 140 ? 17.738 6.927 -1.639 1.00 94.44 140 THR A O 1
ATOM 1122 N N . VAL A 1 141 ? 15.736 7.943 -1.688 1.00 94.88 141 VAL A N 1
ATOM 1123 C CA . VAL A 1 141 ? 15.901 8.487 -3.047 1.00 94.88 141 VAL A CA 1
ATOM 1124 C C . VAL A 1 141 ? 17.116 9.418 -3.143 1.00 94.88 141 VAL A C 1
ATOM 1126 O O . VAL A 1 141 ? 17.906 9.269 -4.069 1.00 94.88 141 VAL A O 1
ATOM 1129 N N . ARG A 1 142 ? 17.342 10.309 -2.165 1.00 92.62 142 ARG A N 1
ATOM 1130 C CA . ARG A 1 142 ? 18.515 11.213 -2.138 1.00 92.62 142 ARG A CA 1
ATOM 1131 C C . ARG A 1 142 ? 19.858 10.492 -1.990 1.00 92.62 142 ARG A C 1
ATOM 1133 O O . ARG A 1 142 ? 20.883 11.064 -2.343 1.00 92.62 142 ARG A O 1
ATOM 1140 N N . SER A 1 143 ? 19.872 9.268 -1.457 1.00 92.94 143 SER A N 1
ATOM 1141 C CA . SER A 1 143 ? 21.088 8.445 -1.361 1.00 92.94 143 SER A CA 1
ATOM 1142 C C . SER A 1 143 ? 21.453 7.721 -2.664 1.00 92.94 143 SER A C 1
ATOM 1144 O O . SER A 1 143 ? 22.537 7.141 -2.760 1.00 92.94 143 SER A O 1
ATOM 1146 N N . LEU A 1 144 ? 20.561 7.736 -3.661 1.00 92.50 144 LEU A N 1
ATOM 1147 C CA . LEU A 1 144 ? 20.758 7.077 -4.947 1.00 92.50 144 LEU A CA 1
ATOM 1148 C C . LEU A 1 144 ? 21.268 8.073 -5.991 1.00 92.50 144 LEU A C 1
ATOM 1150 O O . LEU A 1 144 ? 20.712 9.150 -6.182 1.00 92.50 144 LEU A O 1
ATOM 1154 N N . ASP A 1 145 ? 22.319 7.677 -6.699 1.00 88.81 145 ASP A N 1
ATOM 1155 C CA . ASP A 1 145 ? 22.866 8.416 -7.828 1.00 88.81 145 ASP A CA 1
ATOM 1156 C C . ASP A 1 145 ? 22.093 8.051 -9.102 1.00 88.81 145 ASP A C 1
ATOM 1158 O O . ASP A 1 145 ? 21.940 6.865 -9.422 1.00 88.81 145 ASP A O 1
ATOM 1162 N N . TYR A 1 146 ? 21.629 9.062 -9.844 1.00 80.94 146 TYR A N 1
ATOM 1163 C CA . TYR A 1 146 ? 20.830 8.867 -11.056 1.00 80.94 146 TYR A CA 1
ATOM 1164 C C . TYR A 1 146 ? 21.572 8.052 -12.122 1.00 80.94 146 TYR A C 1
ATOM 1166 O O . TYR A 1 146 ? 20.955 7.227 -12.797 1.00 80.94 146 TYR A O 1
ATOM 1174 N N . SER A 1 147 ? 22.886 8.252 -12.271 1.00 80.88 147 SER A N 1
ATOM 1175 C CA . SER A 1 147 ? 23.677 7.619 -13.334 1.00 80.88 147 SER A CA 1
ATOM 1176 C C . SER A 1 147 ? 23.985 6.137 -13.083 1.00 80.88 147 SER A C 1
ATOM 1178 O O . SER A 1 147 ? 24.336 5.415 -14.018 1.00 80.88 147 SER A O 1
ATOM 1180 N N . SER A 1 148 ? 23.845 5.667 -11.837 1.00 86.38 148 SER A N 1
ATOM 1181 C CA . SER A 1 148 ? 24.317 4.345 -11.418 1.00 86.38 148 SER A CA 1
ATOM 1182 C C . SER A 1 148 ? 23.337 3.586 -10.515 1.00 86.38 148 SER A C 1
ATOM 1184 O O . SER A 1 148 ? 22.684 2.635 -10.963 1.00 86.38 148 SER A O 1
ATOM 1186 N N . SER A 1 149 ? 23.228 3.953 -9.236 1.00 91.88 149 SER A N 1
ATOM 1187 C CA . SER A 1 149 ? 22.474 3.163 -8.260 1.00 91.88 149 SER A CA 1
ATOM 1188 C C . SER A 1 149 ? 20.963 3.288 -8.439 1.00 91.88 149 SER A C 1
ATOM 1190 O O . SER A 1 149 ? 20.282 2.272 -8.326 1.00 91.88 149 SER A O 1
ATOM 1192 N N . LEU A 1 150 ? 20.432 4.456 -8.820 1.00 92.44 150 LEU A N 1
ATOM 1193 C CA . LEU A 1 150 ? 18.993 4.637 -9.055 1.00 92.44 150 LEU A CA 1
ATOM 1194 C C . LEU A 1 150 ? 18.473 3.769 -10.212 1.00 92.44 150 LEU A C 1
ATOM 1196 O O . LEU A 1 150 ? 17.413 3.157 -10.093 1.00 92.44 150 LEU A O 1
ATOM 1200 N N . GLN A 1 151 ? 19.251 3.642 -11.296 1.00 91.00 151 GLN A N 1
ATOM 1201 C CA . GLN A 1 151 ? 18.899 2.804 -12.453 1.00 91.00 151 GLN A CA 1
ATOM 1202 C C . GLN A 1 151 ? 18.661 1.340 -12.061 1.00 91.00 151 GLN A C 1
ATOM 1204 O O . GLN A 1 151 ? 17.819 0.655 -12.643 1.00 91.00 151 GLN A O 1
ATOM 1209 N N . THR A 1 152 ? 19.411 0.859 -11.065 1.00 93.25 152 THR A N 1
ATOM 1210 C CA . THR A 1 152 ? 19.484 -0.557 -10.681 1.00 93.25 152 THR A CA 1
ATOM 1211 C C . THR A 1 152 ? 18.877 -0.872 -9.310 1.00 93.25 152 THR A C 1
ATOM 1213 O O . THR A 1 152 ? 18.870 -2.042 -8.909 1.00 93.25 152 THR A O 1
ATOM 1216 N N . TYR A 1 153 ? 18.327 0.125 -8.611 1.00 93.44 153 TYR A N 1
ATOM 1217 C CA . TYR A 1 153 ? 17.659 -0.049 -7.322 1.00 93.44 153 TYR A CA 1
ATOM 1218 C C . TYR A 1 153 ? 16.269 -0.694 -7.501 1.00 93.44 153 TYR A C 1
ATOM 1220 O O . TYR A 1 153 ? 15.488 -0.216 -8.326 1.00 93.44 153 TYR A O 1
ATOM 1228 N N . PRO A 1 154 ? 15.942 -1.773 -6.762 1.00 93.88 154 PRO A N 1
ATOM 1229 C CA . PRO A 1 154 ? 14.633 -2.415 -6.822 1.00 93.88 154 PRO A CA 1
ATOM 1230 C C . PRO A 1 154 ? 13.613 -1.692 -5.931 1.00 93.88 154 PRO A C 1
ATOM 1232 O O . PRO A 1 154 ? 13.751 -1.657 -4.707 1.00 93.88 154 PRO A O 1
ATOM 1235 N N . PHE A 1 155 ? 12.557 -1.169 -6.546 1.00 95.69 155 PHE A N 1
ATOM 1236 C CA . PHE A 1 155 ? 11.381 -0.638 -5.856 1.00 95.69 155 PHE A CA 1
ATOM 1237 C C . PHE A 1 155 ? 10.239 -1.658 -5.920 1.00 95.69 155 PHE A C 1
ATOM 1239 O O . PHE A 1 155 ? 10.094 -2.362 -6.921 1.00 95.69 155 PHE A O 1
ATOM 1246 N N . HIS A 1 156 ? 9.426 -1.738 -4.864 1.00 97.00 156 HIS A N 1
ATOM 1247 C CA . HIS A 1 156 ? 8.371 -2.745 -4.735 1.00 97.00 156 HIS A CA 1
ATOM 1248 C C . HIS A 1 156 ? 6.998 -2.085 -4.604 1.00 97.00 156 HIS A C 1
ATOM 1250 O O . HIS A 1 156 ? 6.736 -1.379 -3.634 1.00 97.00 156 HIS A O 1
ATOM 1256 N N . LEU A 1 157 ? 6.120 -2.322 -5.573 1.00 97.31 157 LEU A N 1
ATOM 1257 C CA . LEU A 1 157 ? 4.716 -1.920 -5.515 1.00 97.31 157 LEU A CA 1
ATOM 1258 C C . LEU A 1 157 ? 3.879 -3.031 -4.880 1.00 97.31 157 LEU A C 1
ATOM 1260 O O . LEU A 1 157 ? 4.217 -4.208 -5.029 1.00 97.31 157 LEU A O 1
ATOM 1264 N N . ILE A 1 158 ? 2.779 -2.664 -4.224 1.00 98.00 158 ILE A N 1
ATOM 1265 C CA . ILE A 1 158 ? 1.771 -3.603 -3.722 1.00 98.00 158 ILE A CA 1
ATOM 1266 C C . ILE A 1 158 ? 0.349 -3.086 -3.975 1.00 98.00 158 ILE A C 1
ATOM 1268 O O . ILE A 1 158 ? 0.061 -1.903 -3.789 1.00 98.00 158 ILE A O 1
ATOM 1272 N N . HIS A 1 159 ? -0.544 -3.998 -4.352 1.00 96.62 159 HIS A N 1
ATOM 1273 C CA . HIS A 1 159 ? -1.989 -3.791 -4.407 1.00 96.62 159 HIS A CA 1
ATOM 1274 C C . HIS A 1 159 ? -2.714 -4.969 -3.748 1.00 96.62 159 HIS A C 1
ATOM 1276 O O . HIS A 1 159 ? -2.230 -6.103 -3.783 1.00 96.62 159 HIS A O 1
ATOM 1282 N N . VAL A 1 160 ? -3.872 -4.696 -3.151 1.00 96.44 160 VAL A N 1
ATOM 1283 C CA . VAL A 1 160 ? -4.748 -5.688 -2.517 1.00 96.44 160 VAL A CA 1
ATOM 1284 C C . VAL A 1 160 ? -6.186 -5.371 -2.903 1.00 96.44 160 VAL A C 1
ATOM 1286 O O . VAL A 1 160 ? -6.640 -4.249 -2.685 1.00 96.44 160 VAL A O 1
ATOM 1289 N N . ASN A 1 161 ? -6.913 -6.369 -3.407 1.00 96.19 161 ASN A N 1
ATOM 1290 C CA . ASN A 1 161 ? -8.371 -6.312 -3.464 1.00 96.19 161 ASN A CA 1
ATOM 1291 C C . ASN A 1 161 ? -8.957 -7.070 -2.262 1.00 96.19 161 ASN A C 1
ATOM 1293 O O . ASN A 1 161 ? -8.370 -8.028 -1.741 1.00 96.19 161 ASN A O 1
ATOM 1297 N N . TYR A 1 162 ? -10.122 -6.621 -1.804 1.00 96.81 162 TYR A N 1
ATOM 1298 C CA . TYR A 1 162 ? -10.827 -7.153 -0.643 1.00 96.81 162 TYR A CA 1
ATOM 1299 C C . TYR A 1 162 ? -12.323 -7.254 -0.939 1.00 96.81 162 TYR A C 1
ATOM 1301 O O . TYR A 1 162 ? -12.857 -6.482 -1.724 1.00 96.81 162 TYR A O 1
ATOM 1309 N N . TYR A 1 163 ? -13.014 -8.179 -0.276 1.00 96.50 163 TYR A N 1
ATOM 1310 C CA . TYR A 1 163 ? -14.464 -8.314 -0.387 1.00 96.50 163 TYR A CA 1
ATOM 1311 C C . TYR A 1 163 ? -15.210 -7.235 0.408 1.00 96.50 163 TYR A C 1
ATOM 1313 O O . TYR A 1 163 ? -16.118 -6.600 -0.113 1.00 96.50 163 TYR A O 1
ATOM 1321 N N . CYS A 1 164 ? -14.864 -7.045 1.682 1.00 96.12 164 CYS A N 1
ATOM 1322 C CA . CYS A 1 164 ? -15.589 -6.156 2.593 1.00 96.12 164 CYS A CA 1
ATOM 1323 C C . CYS A 1 164 ? -14.686 -5.594 3.700 1.00 96.12 164 CYS A C 1
ATOM 1325 O O . CYS A 1 164 ? -13.665 -6.207 4.045 1.00 96.12 164 CYS A O 1
ATOM 1327 N N . ARG A 1 165 ? -15.102 -4.465 4.289 1.00 96.06 165 ARG A N 1
ATOM 1328 C CA . ARG A 1 165 ? -14.481 -3.823 5.454 1.00 96.06 165 ARG A CA 1
ATOM 1329 C C . ARG A 1 165 ? -15.400 -3.951 6.671 1.00 96.06 165 ARG A C 1
ATOM 1331 O O . ARG A 1 165 ? -16.496 -3.408 6.709 1.00 96.06 165 ARG A O 1
ATOM 1338 N N . GLN A 1 166 ? -14.919 -4.632 7.700 1.00 93.62 166 GLN A N 1
ATOM 1339 C CA . GLN A 1 166 ? -15.628 -4.821 8.962 1.00 93.62 166 GLN A CA 1
ATOM 1340 C C . GLN A 1 166 ? -15.634 -3.544 9.821 1.00 93.62 166 GLN A C 1
ATOM 1342 O O . GLN A 1 166 ? -14.719 -2.722 9.740 1.00 93.62 166 GLN A O 1
ATOM 1347 N N . GLU A 1 167 ? -16.622 -3.410 10.712 1.00 91.38 167 GLU A N 1
ATOM 1348 C CA . GLU A 1 167 ? -16.748 -2.292 11.671 1.00 91.38 167 GLU A CA 1
ATOM 1349 C C . GLU A 1 167 ? -15.500 -2.089 12.549 1.00 91.38 167 GLU A C 1
ATOM 1351 O O . GLU A 1 167 ? -15.168 -0.962 12.910 1.00 91.38 167 GLU A O 1
ATOM 1356 N N . ASN A 1 168 ? -14.769 -3.165 12.856 1.00 89.06 168 ASN A N 1
ATOM 1357 C CA . ASN A 1 168 ? -13.503 -3.121 13.598 1.00 89.06 168 ASN A CA 1
ATOM 1358 C C . ASN A 1 168 ? -12.297 -2.640 12.753 1.00 89.06 168 ASN A C 1
ATOM 1360 O O . ASN A 1 168 ? -11.169 -2.658 13.240 1.00 89.06 168 ASN A O 1
ATOM 1364 N N . GLY A 1 169 ? -12.511 -2.256 11.490 1.00 91.00 169 GLY A N 1
ATOM 1365 C CA . GLY A 1 169 ? -11.473 -1.828 10.550 1.00 91.00 169 GLY A CA 1
ATOM 1366 C C . GLY A 1 169 ? -10.740 -2.961 9.823 1.00 91.00 169 GLY A C 1
ATOM 1367 O O . GLY A 1 169 ? -9.821 -2.673 9.062 1.00 91.00 169 GLY A O 1
ATOM 1368 N N . SER A 1 170 ? -11.128 -4.224 10.025 1.00 94.00 170 SER A N 1
ATOM 1369 C CA . SER A 1 170 ? -10.507 -5.373 9.351 1.00 94.00 170 SER A CA 1
ATOM 1370 C C . SER A 1 170 ? -11.048 -5.569 7.936 1.00 94.00 170 SER A C 1
ATOM 1372 O O . SER A 1 170 ? -12.249 -5.458 7.697 1.00 94.00 170 SER A O 1
ATOM 1374 N N . PHE A 1 171 ? -10.174 -5.923 7.001 1.00 96.94 171 PHE A N 1
ATOM 1375 C CA . PHE A 1 171 ? -10.501 -6.182 5.604 1.00 96.94 171 PHE A CA 1
ATOM 1376 C C . PHE A 1 171 ? -10.461 -7.687 5.336 1.00 96.94 171 PHE A C 1
ATOM 1378 O O . PHE A 1 171 ? -9.572 -8.394 5.808 1.00 96.94 171 PHE A O 1
ATOM 1385 N N . THR A 1 172 ? -11.421 -8.195 4.565 1.00 96.62 172 THR A N 1
ATOM 1386 C CA . THR A 1 172 ? -11.417 -9.596 4.119 1.00 96.62 172 THR A CA 1
ATOM 1387 C C . THR A 1 172 ? -10.787 -9.668 2.723 1.00 96.62 172 THR A C 1
ATOM 1389 O O . THR A 1 172 ? -11.461 -9.285 1.767 1.00 96.62 172 THR A O 1
ATOM 1392 N N . PRO A 1 173 ? -9.522 -10.109 2.568 1.00 96.50 173 PRO A N 1
ATOM 1393 C CA . PRO A 1 173 ? -8.827 -10.091 1.280 1.00 96.50 173 PRO A CA 1
ATOM 1394 C C . PRO A 1 173 ? -9.443 -11.053 0.257 1.00 96.50 173 PRO A C 1
ATOM 1396 O O . PRO A 1 173 ? -10.018 -12.078 0.626 1.00 96.50 173 PRO A O 1
ATOM 1399 N N . CYS A 1 174 ? -9.265 -10.734 -1.026 1.00 95.81 174 CYS A N 1
ATOM 1400 C CA . CYS A 1 174 ? -9.592 -11.608 -2.159 1.00 95.81 174 CYS A CA 1
ATOM 1401 C C . CYS A 1 174 ? -8.441 -11.746 -3.174 1.00 95.81 174 CYS A C 1
ATOM 1403 O O . CYS A 1 174 ? -8.399 -12.718 -3.924 1.00 95.81 174 CYS A O 1
ATOM 1405 N N . GLU A 1 175 ? -7.477 -10.820 -3.182 1.00 96.44 175 GLU A N 1
ATOM 1406 C CA . GLU A 1 175 ? -6.324 -10.834 -4.089 1.00 96.44 175 GLU A CA 1
ATOM 1407 C C . GLU A 1 175 ? -5.176 -9.998 -3.517 1.00 96.44 175 GLU A C 1
ATOM 1409 O O . GLU A 1 175 ? -5.405 -8.966 -2.881 1.00 96.44 175 GLU A O 1
ATOM 1414 N N . ILE A 1 176 ? -3.937 -10.413 -3.782 1.00 97.00 176 ILE A N 1
ATOM 1415 C CA . ILE A 1 176 ? -2.732 -9.630 -3.498 1.00 97.00 176 ILE A CA 1
ATOM 1416 C C . ILE A 1 176 ? -1.766 -9.688 -4.687 1.00 97.00 176 ILE A C 1
ATOM 1418 O O . ILE A 1 176 ? -1.503 -10.753 -5.253 1.00 97.00 176 ILE A O 1
ATOM 1422 N N . ALA A 1 177 ? -1.223 -8.531 -5.059 1.00 96.75 177 ALA A N 1
ATOM 1423 C CA . ALA A 1 177 ? -0.260 -8.382 -6.144 1.00 96.75 177 ALA A CA 1
ATOM 1424 C C . ALA A 1 177 ? 0.928 -7.528 -5.689 1.00 96.75 177 ALA A C 1
ATOM 1426 O O . ALA A 1 177 ? 0.749 -6.453 -5.119 1.00 96.75 177 ALA A O 1
ATOM 1427 N N . LEU A 1 178 ? 2.147 -7.997 -5.953 1.00 97.19 178 LEU A N 1
ATOM 1428 C CA . LEU A 1 178 ? 3.396 -7.278 -5.723 1.00 97.19 178 LEU A CA 1
ATOM 1429 C C . LEU A 1 178 ? 4.202 -7.213 -7.023 1.00 97.19 178 LEU A C 1
ATOM 1431 O O . LEU A 1 178 ? 4.335 -8.216 -7.723 1.00 97.19 178 LEU A O 1
ATOM 1435 N N . ALA A 1 179 ? 4.809 -6.063 -7.315 1.00 96.25 179 ALA A N 1
ATOM 1436 C CA . ALA A 1 179 ? 5.674 -5.886 -8.481 1.00 96.25 179 ALA A CA 1
ATOM 1437 C C . ALA A 1 179 ? 7.022 -5.272 -8.085 1.00 96.25 179 ALA A C 1
ATOM 1439 O O . ALA A 1 179 ? 7.066 -4.218 -7.456 1.00 96.25 179 ALA A O 1
ATOM 1440 N N . GLU A 1 180 ? 8.126 -5.907 -8.481 1.00 95.56 180 GLU A N 1
ATOM 1441 C CA . GLU A 1 180 ? 9.460 -5.302 -8.440 1.00 95.56 180 GLU A CA 1
ATOM 1442 C C . GLU A 1 180 ? 9.697 -4.564 -9.758 1.00 95.56 180 GLU A C 1
ATOM 1444 O O . GLU A 1 180 ? 9.616 -5.176 -10.831 1.00 95.56 180 GLU A O 1
ATOM 1449 N N . PHE A 1 181 ? 10.068 -3.288 -9.682 1.00 95.19 181 PHE A N 1
ATOM 1450 C CA . PHE A 1 181 ? 10.541 -2.527 -10.833 1.00 95.19 181 PHE A CA 1
ATOM 1451 C C . PHE A 1 181 ? 11.901 -1.869 -10.583 1.00 95.19 181 PHE A C 1
ATOM 1453 O O . PHE A 1 181 ? 12.312 -1.623 -9.447 1.00 95.19 181 PHE A O 1
ATOM 1460 N N . ARG A 1 182 ? 12.601 -1.582 -11.683 1.00 94.50 182 ARG A N 1
ATOM 1461 C CA . ARG A 1 182 ? 13.826 -0.774 -11.735 1.00 94.50 182 ARG A CA 1
ATOM 1462 C C . ARG A 1 182 ? 13.697 0.256 -12.848 1.00 94.50 182 ARG A C 1
ATOM 1464 O O . ARG A 1 182 ? 12.965 0.034 -13.808 1.00 94.50 182 ARG A O 1
ATOM 1471 N N . PHE A 1 183 ? 14.447 1.347 -12.760 1.00 91.38 183 PHE A N 1
ATOM 1472 C CA . PHE A 1 183 ? 14.462 2.368 -13.812 1.00 91.38 183 PHE A CA 1
ATOM 1473 C C . PHE A 1 183 ? 15.061 1.843 -15.127 1.00 91.38 183 PHE A C 1
ATOM 1475 O O . PHE A 1 183 ? 14.563 2.184 -16.195 1.00 91.38 183 PHE A O 1
ATOM 1482 N N . LEU A 1 184 ? 16.068 0.964 -15.049 1.00 91.81 184 LEU A N 1
ATOM 1483 C CA . LEU A 1 184 ? 16.744 0.400 -16.220 1.00 91.81 184 LEU A CA 1
ATOM 1484 C C . LEU A 1 184 ? 15.876 -0.570 -17.040 1.00 91.81 184 LEU A C 1
ATOM 1486 O O . LEU A 1 184 ? 15.955 -0.562 -18.264 1.00 91.81 184 LEU A O 1
ATOM 1490 N N . ASP A 1 185 ? 15.087 -1.425 -16.380 1.00 92.12 185 ASP A N 1
ATOM 1491 C CA . ASP A 1 185 ? 14.389 -2.552 -17.030 1.00 92.12 185 ASP A CA 1
ATOM 1492 C C . ASP A 1 185 ? 12.853 -2.486 -16.923 1.00 92.12 185 ASP A C 1
ATOM 1494 O O . ASP A 1 185 ? 12.166 -3.366 -17.436 1.00 92.12 185 ASP A O 1
ATOM 1498 N N . GLY A 1 186 ? 12.297 -1.492 -16.223 1.00 93.19 186 GLY A N 1
ATOM 1499 C CA . GLY A 1 186 ? 10.875 -1.460 -15.880 1.00 93.19 186 GLY A CA 1
ATOM 1500 C C . GLY A 1 186 ? 10.494 -2.556 -14.878 1.00 93.19 186 GLY A C 1
ATOM 1501 O O . GLY A 1 186 ? 11.241 -2.837 -13.937 1.00 93.19 186 GLY A O 1
ATOM 1502 N N . ILE A 1 187 ? 9.313 -3.157 -15.054 1.00 93.81 187 ILE A N 1
ATOM 1503 C CA . ILE A 1 187 ? 8.806 -4.250 -14.206 1.00 93.81 187 ILE A CA 1
ATOM 1504 C C . ILE A 1 187 ? 9.609 -5.527 -14.487 1.00 93.81 187 ILE A C 1
ATOM 1506 O O . ILE A 1 187 ? 9.686 -5.984 -15.625 1.00 93.81 187 ILE A O 1
ATOM 1510 N N . ARG A 1 188 ? 10.185 -6.125 -13.440 1.00 93.44 188 ARG A N 1
ATOM 1511 C CA . ARG A 1 188 ? 11.087 -7.288 -13.545 1.00 93.44 188 ARG A CA 1
ATOM 1512 C C . ARG A 1 188 ? 10.493 -8.583 -13.036 1.00 93.44 188 ARG A C 1
ATOM 1514 O O . ARG A 1 188 ? 10.779 -9.649 -13.575 1.00 93.44 188 ARG A O 1
ATOM 1521 N N . ARG A 1 189 ? 9.751 -8.500 -11.934 1.00 93.69 189 ARG A N 1
ATOM 1522 C CA . ARG A 1 189 ? 9.145 -9.642 -11.253 1.00 93.69 189 ARG A CA 1
ATOM 1523 C C . ARG A 1 189 ? 7.775 -9.218 -10.761 1.00 93.69 189 ARG A C 1
ATOM 1525 O O . ARG A 1 189 ? 7.640 -8.128 -10.213 1.00 93.69 189 ARG A O 1
ATOM 1532 N N . VAL A 1 190 ? 6.797 -10.096 -10.917 1.00 94.62 190 VAL A N 1
ATOM 1533 C CA . VAL A 1 190 ? 5.468 -9.952 -10.325 1.00 94.62 190 VAL A CA 1
ATOM 1534 C C . VAL A 1 190 ? 5.213 -11.192 -9.481 1.00 94.62 190 VAL A C 1
ATOM 1536 O O . VAL A 1 190 ? 5.528 -12.306 -9.900 1.00 94.62 190 VAL A O 1
ATOM 1539 N N . TYR A 1 191 ? 4.691 -10.989 -8.280 1.00 95.50 191 TYR A N 1
ATOM 1540 C CA . TYR A 1 191 ? 4.048 -12.019 -7.481 1.00 95.50 191 TYR A CA 1
ATOM 1541 C C . TYR A 1 191 ? 2.568 -11.666 -7.399 1.00 95.50 191 TYR A C 1
ATOM 1543 O O . TYR A 1 191 ? 2.214 -10.520 -7.140 1.00 95.50 191 TYR A O 1
ATOM 1551 N N . HIS A 1 192 ? 1.709 -12.642 -7.644 1.00 95.12 192 HIS A N 1
ATOM 1552 C CA . HIS A 1 192 ? 0.265 -12.471 -7.666 1.00 95.12 192 HIS A CA 1
ATOM 1553 C C . HIS A 1 192 ? -0.378 -13.739 -7.123 1.00 95.12 192 HIS A C 1
ATOM 1555 O O . HIS A 1 192 ? 0.082 -14.845 -7.421 1.00 95.12 192 HIS A O 1
ATOM 1561 N N . THR A 1 193 ? -1.419 -13.582 -6.311 1.00 95.44 193 THR A N 1
ATOM 1562 C CA . THR A 1 193 ? -2.287 -14.690 -5.926 1.00 95.44 193 THR A CA 1
ATOM 1563 C C . THR A 1 193 ? -3.679 -14.180 -5.562 1.00 95.44 193 THR A C 1
ATOM 1565 O O . THR A 1 193 ? -3.835 -13.131 -4.931 1.00 95.44 193 THR A O 1
ATOM 1568 N N . LEU A 1 194 ? -4.694 -14.944 -5.959 1.00 96.12 194 LEU A N 1
ATOM 1569 C CA . LEU A 1 194 ? -6.038 -14.826 -5.407 1.00 96.12 194 LEU A CA 1
ATOM 1570 C C . LEU A 1 194 ? -6.044 -15.463 -4.015 1.00 96.12 194 LEU A C 1
ATOM 1572 O O . LEU A 1 194 ? -5.385 -16.478 -3.795 1.00 96.12 194 LEU A O 1
ATOM 1576 N N . ILE A 1 195 ? -6.798 -14.888 -3.086 1.00 95.50 195 ILE A N 1
ATOM 1577 C CA . ILE A 1 195 ? -6.896 -15.340 -1.697 1.00 95.50 195 ILE A CA 1
ATOM 1578 C C . ILE A 1 195 ? -8.320 -15.831 -1.460 1.00 95.50 195 ILE A C 1
ATOM 1580 O O . ILE A 1 195 ? -9.280 -15.107 -1.727 1.00 95.50 195 ILE A O 1
ATOM 1584 N N . ASP A 1 196 ? -8.461 -17.047 -0.940 1.00 95.00 196 ASP A N 1
ATOM 1585 C CA . ASP A 1 196 ? -9.741 -17.559 -0.464 1.00 95.00 196 ASP A CA 1
ATOM 1586 C C . ASP A 1 196 ? -9.819 -17.451 1.073 1.00 95.00 196 ASP A C 1
ATOM 1588 O O . ASP A 1 196 ? -9.194 -18.246 1.781 1.00 95.00 196 ASP A O 1
ATOM 1592 N N . PRO A 1 197 ? -10.604 -16.496 1.616 1.00 93.44 197 PRO A N 1
ATOM 1593 C CA . PRO A 1 197 ? -10.801 -16.329 3.057 1.00 93.44 197 PRO A CA 1
ATOM 1594 C C . PRO A 1 197 ? -11.729 -17.399 3.670 1.00 93.44 197 PRO A C 1
ATOM 1596 O O . PRO A 1 197 ? -12.064 -17.335 4.854 1.00 93.44 197 PRO A O 1
ATOM 1599 N N . GLY A 1 198 ? -12.207 -18.363 2.877 1.00 92.62 198 GLY A N 1
ATOM 1600 C CA . GLY A 1 198 ? -13.111 -19.435 3.278 1.00 92.62 198 GLY A CA 1
ATOM 1601 C C . GLY A 1 198 ? -14.562 -18.975 3.394 1.00 92.62 198 GLY A C 1
ATOM 1602 O O . GLY A 1 198 ? -15.414 -19.401 2.620 1.00 92.62 198 GLY A O 1
ATOM 1603 N N . ASN A 1 199 ? -14.868 -18.109 4.363 1.00 91.81 199 ASN A N 1
ATOM 1604 C CA . ASN A 1 199 ? -16.215 -17.571 4.570 1.00 91.81 199 ASN A CA 1
ATOM 1605 C C . ASN A 1 199 ? -16.185 -16.048 4.716 1.00 91.81 199 ASN A C 1
ATOM 1607 O O . ASN A 1 199 ? -15.346 -15.497 5.425 1.00 91.81 199 ASN A O 1
ATOM 1611 N N . ILE A 1 200 ? -17.161 -15.369 4.109 1.00 95.69 200 ILE A N 1
ATOM 1612 C CA . ILE A 1 200 ? -17.390 -13.943 4.361 1.00 95.69 200 ILE A CA 1
ATOM 1613 C C . ILE A 1 200 ? -17.919 -13.759 5.797 1.00 95.69 200 ILE A C 1
ATOM 1615 O O . ILE A 1 200 ? -18.816 -14.508 6.200 1.00 95.69 200 ILE A O 1
ATOM 1619 N N . PRO A 1 201 ? -17.417 -12.770 6.565 1.00 95.25 201 PRO A N 1
ATOM 1620 C CA . PRO A 1 201 ? -17.912 -12.467 7.905 1.00 95.25 201 PRO A CA 1
ATOM 1621 C C . PRO A 1 201 ? -19.435 -12.271 7.965 1.00 95.25 201 PRO A C 1
ATOM 1623 O O . PRO A 1 201 ? -20.057 -11.707 7.058 1.00 95.25 201 PRO A O 1
ATOM 1626 N N . LEU A 1 202 ? -20.050 -12.726 9.060 1.00 95.44 202 LEU A N 1
ATOM 1627 C CA . LEU A 1 202 ? -21.500 -12.655 9.248 1.00 95.44 202 LEU A CA 1
ATOM 1628 C C . LEU A 1 202 ? -21.989 -11.198 9.184 1.00 95.44 202 LEU A C 1
ATOM 1630 O O . LEU A 1 202 ? -21.463 -10.334 9.876 1.00 95.44 202 LEU A O 1
ATOM 1634 N N . GLY A 1 203 ? -23.006 -10.945 8.356 1.00 95.94 203 GLY A N 1
ATOM 1635 C CA . GLY A 1 203 ? -23.543 -9.605 8.083 1.00 95.94 203 GLY A CA 1
ATOM 1636 C C . GLY A 1 203 ? -22.991 -8.947 6.811 1.00 95.94 203 GLY A C 1
ATOM 1637 O O . GLY A 1 203 ? -23.709 -8.183 6.175 1.00 95.94 203 GLY A O 1
ATOM 1638 N N . TYR A 1 204 ? -21.789 -9.319 6.357 1.00 96.81 204 TYR A N 1
ATOM 1639 C CA . TYR A 1 204 ? -21.076 -8.606 5.285 1.00 96.81 204 TYR A CA 1
ATOM 1640 C C . TYR A 1 204 ? -21.276 -9.186 3.875 1.00 96.81 204 TYR A C 1
ATOM 1642 O O . TYR A 1 204 ? -20.767 -8.636 2.903 1.00 96.81 204 TYR A O 1
ATOM 1650 N N . LYS A 1 205 ? -22.050 -10.270 3.707 1.00 95.69 205 LYS A N 1
ATOM 1651 C CA . LYS A 1 205 ? -22.245 -10.924 2.393 1.00 95.69 205 LYS A CA 1
ATOM 1652 C C . LYS A 1 205 ? -22.851 -9.996 1.328 1.00 95.69 205 LYS A C 1
ATOM 1654 O O . LYS A 1 205 ? -22.496 -10.130 0.161 1.00 95.69 205 LYS A O 1
ATOM 1659 N N . PHE A 1 206 ? -23.726 -9.058 1.706 1.00 95.94 206 PHE A N 1
ATOM 1660 C CA . PHE A 1 206 ? -24.293 -8.077 0.768 1.00 95.94 206 PHE A CA 1
ATOM 1661 C C . PHE A 1 206 ? -23.246 -7.062 0.289 1.00 95.94 206 PHE A C 1
ATOM 1663 O O . PHE A 1 206 ? -23.147 -6.804 -0.909 1.00 95.94 206 PHE A O 1
ATOM 1670 N N . GLU A 1 207 ? -22.437 -6.534 1.210 1.00 96.31 207 GLU A N 1
ATOM 1671 C CA . GLU A 1 207 ? -21.320 -5.640 0.890 1.00 96.31 207 GLU A CA 1
ATOM 1672 C C . GLU A 1 207 ? -20.295 -6.357 0.006 1.00 96.31 207 GLU A C 1
ATOM 1674 O O . GLU A 1 207 ? -19.969 -5.856 -1.061 1.00 96.31 207 GLU A O 1
ATOM 1679 N N . ALA A 1 208 ? -19.894 -7.577 0.378 1.00 96.75 208 ALA A N 1
ATOM 1680 C CA . ALA A 1 208 ? -18.939 -8.397 -0.364 1.00 96.75 208 ALA A CA 1
ATOM 1681 C C . ALA A 1 208 ? -19.341 -8.653 -1.825 1.00 96.75 208 ALA A C 1
ATOM 1683 O O . ALA A 1 208 ? -18.511 -8.563 -2.728 1.00 96.75 208 ALA A O 1
ATOM 1684 N N . VAL A 1 209 ? -20.620 -8.962 -2.068 1.00 96.12 209 VAL A N 1
ATOM 1685 C CA . VAL A 1 209 ? -21.156 -9.149 -3.428 1.00 96.12 209 VAL A CA 1
ATOM 1686 C C . VAL A 1 209 ? -21.222 -7.821 -4.179 1.00 96.12 209 VAL A C 1
ATOM 1688 O O . VAL A 1 209 ? -20.825 -7.767 -5.340 1.00 96.12 209 VAL A O 1
ATOM 1691 N N . THR A 1 210 ? -21.671 -6.751 -3.519 1.00 96.94 210 THR A N 1
ATOM 1692 C CA . THR A 1 210 ? -21.795 -5.420 -4.133 1.00 96.94 210 THR A CA 1
ATOM 1693 C C . THR A 1 210 ? -20.431 -4.853 -4.525 1.00 96.94 210 THR A C 1
ATOM 1695 O O . THR A 1 210 ? -20.266 -4.396 -5.652 1.00 96.94 210 TH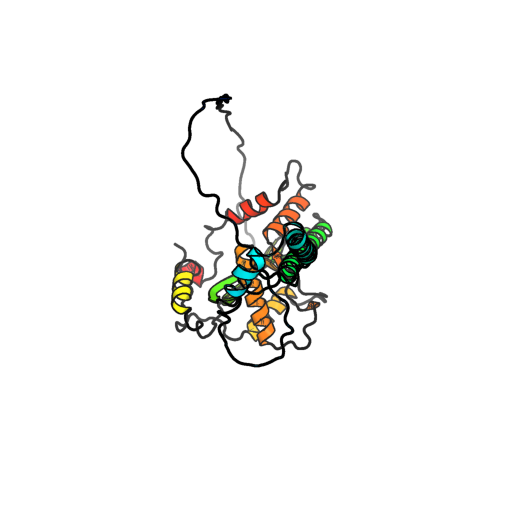R A O 1
ATOM 1698 N N . HIS A 1 211 ? -19.445 -4.923 -3.625 1.00 95.50 211 HIS A N 1
ATOM 1699 C CA . HIS A 1 211 ? -18.086 -4.458 -3.875 1.00 95.50 211 HIS A CA 1
ATOM 1700 C C . HIS A 1 211 ? -17.439 -5.264 -5.001 1.00 95.50 211 HIS A C 1
ATOM 1702 O O . HIS A 1 211 ? -16.998 -4.666 -5.976 1.00 95.50 211 HIS A O 1
ATOM 1708 N N . SER A 1 212 ? -17.482 -6.603 -4.933 1.00 94.75 212 SER A N 1
ATOM 1709 C CA . SER A 1 212 ? -16.939 -7.458 -5.996 1.00 94.75 212 SER A CA 1
ATOM 1710 C C . SER A 1 212 ? -17.524 -7.099 -7.367 1.00 94.75 212 SER A C 1
ATOM 1712 O O . SER A 1 212 ? -16.769 -6.824 -8.296 1.00 94.75 212 SER A O 1
ATOM 1714 N N . GLN A 1 213 ? -18.851 -6.983 -7.491 1.00 93.56 213 GLN A N 1
ATOM 1715 C CA . GLN A 1 213 ? -19.507 -6.605 -8.752 1.00 93.56 213 GLN A CA 1
ATOM 1716 C C . GLN A 1 213 ? -19.117 -5.210 -9.272 1.00 93.56 213 GLN A C 1
ATOM 1718 O O . GLN A 1 213 ? -19.204 -4.969 -10.473 1.00 93.56 213 GLN A O 1
ATOM 1723 N N . GLN A 1 214 ? -18.712 -4.292 -8.392 1.00 93.44 214 GLN A N 1
ATOM 1724 C CA . GLN A 1 214 ? -18.331 -2.921 -8.747 1.00 93.44 214 GLN A CA 1
ATOM 1725 C C . GLN A 1 214 ? -16.831 -2.742 -9.017 1.00 93.44 214 GLN A C 1
ATOM 1727 O O . GLN A 1 214 ? -16.459 -1.756 -9.653 1.00 93.44 214 GLN A O 1
ATOM 1732 N N . THR A 1 215 ? -15.974 -3.644 -8.527 1.00 91.44 215 THR A N 1
ATOM 1733 C CA . THR A 1 215 ? -14.512 -3.488 -8.580 1.00 91.44 215 THR A CA 1
ATOM 1734 C C . THR A 1 215 ? -13.823 -4.671 -9.264 1.00 91.44 215 THR A C 1
ATOM 1736 O O . THR A 1 215 ? -13.568 -4.627 -10.465 1.00 91.44 215 THR A O 1
ATOM 1739 N N . HIS A 1 216 ? -13.501 -5.720 -8.510 1.00 89.69 216 HIS A N 1
ATOM 1740 C CA . HIS A 1 216 ? -12.571 -6.780 -8.905 1.00 89.69 216 HIS A CA 1
ATOM 1741 C C . HIS A 1 216 ? -13.255 -8.017 -9.516 1.00 89.69 216 HIS A C 1
ATOM 1743 O O . HIS A 1 216 ? -12.588 -8.841 -10.131 1.00 89.69 216 HIS A O 1
ATOM 1749 N N . GLN A 1 217 ? -14.574 -8.158 -9.348 1.00 91.50 217 GLN A N 1
ATOM 1750 C CA . GLN A 1 217 ? -15.431 -9.197 -9.942 1.00 91.50 217 GLN A CA 1
ATOM 1751 C C . GLN A 1 217 ? -14.977 -10.647 -9.671 1.00 91.50 217 GLN A C 1
ATOM 1753 O O . GLN A 1 217 ? -15.273 -11.571 -10.427 1.00 91.50 217 GLN A O 1
ATOM 1758 N N . ILE A 1 218 ? -14.301 -10.858 -8.536 1.00 92.12 218 ILE A N 1
ATOM 1759 C CA . ILE A 1 218 ? -13.873 -12.184 -8.064 1.00 92.12 218 ILE A CA 1
ATOM 1760 C C . ILE A 1 218 ? -15.079 -12.864 -7.381 1.00 92.12 218 ILE A C 1
ATOM 1762 O O . ILE A 1 218 ? -15.715 -12.224 -6.529 1.00 92.12 218 ILE A O 1
ATOM 1766 N N . PRO A 1 219 ? -15.416 -14.126 -7.721 1.00 92.44 219 PRO A N 1
ATOM 1767 C CA . PRO A 1 219 ? -16.546 -14.851 -7.137 1.00 92.44 219 PRO A CA 1
ATOM 1768 C C . PRO A 1 219 ? -16.499 -14.888 -5.608 1.00 92.44 219 PRO A C 1
ATOM 1770 O O . PRO A 1 219 ? -15.486 -15.232 -5.008 1.00 92.44 219 PRO A O 1
ATOM 1773 N N . VAL A 1 220 ? -17.602 -14.526 -4.954 1.00 93.69 220 VAL A N 1
ATOM 1774 C CA . VAL A 1 220 ? -17.619 -14.354 -3.495 1.00 93.69 220 VAL A CA 1
ATOM 1775 C C . VAL A 1 220 ? -17.937 -15.694 -2.815 1.00 93.69 220 VAL A C 1
ATOM 1777 O O . VAL A 1 220 ? -19.031 -16.216 -3.060 1.00 93.69 220 VAL A O 1
ATOM 1780 N N . PRO A 1 221 ? -17.103 -16.204 -1.879 1.00 91.44 221 PRO A N 1
ATOM 1781 C CA . PRO A 1 221 ? -17.310 -17.491 -1.206 1.00 91.44 221 PRO A CA 1
ATOM 1782 C C . PRO A 1 221 ? -18.761 -17.726 -0.741 1.00 91.44 221 PRO A C 1
ATOM 1784 O O . PRO A 1 221 ? -19.397 -16.796 -0.217 1.00 91.44 221 PRO A O 1
ATOM 1787 N N . PRO A 1 222 ? -19.331 -18.931 -0.937 1.00 87.12 222 PRO A N 1
ATOM 1788 C CA . PRO A 1 222 ? -18.645 -20.213 -1.151 1.00 87.12 222 PRO A CA 1
ATOM 1789 C C . PRO A 1 222 ? -18.403 -20.611 -2.623 1.00 87.12 222 PRO A C 1
ATOM 1791 O O . PRO A 1 222 ? -18.117 -21.774 -2.888 1.00 87.12 222 PRO A O 1
ATOM 1794 N N . GLU A 1 223 ? -18.555 -19.699 -3.586 1.00 85.00 223 GLU A N 1
ATOM 1795 C CA . GLU A 1 223 ? -18.222 -19.976 -4.991 1.00 85.00 223 GLU A CA 1
ATOM 1796 C C . GLU A 1 223 ? -16.714 -20.253 -5.145 1.00 85.00 223 GLU A C 1
ATOM 1798 O O . GLU A 1 223 ? -15.891 -19.512 -4.611 1.00 85.00 223 GLU A O 1
ATOM 1803 N N . GLU A 1 224 ? -16.339 -21.328 -5.846 1.00 81.31 224 GLU A N 1
ATOM 1804 C CA . GLU A 1 224 ? -14.931 -21.700 -6.038 1.00 81.31 224 GLU A CA 1
ATOM 1805 C C . GLU A 1 224 ? -14.300 -20.915 -7.199 1.00 81.31 224 GLU A C 1
ATOM 1807 O O . GLU A 1 224 ? -14.763 -20.985 -8.336 1.00 81.31 224 GLU A O 1
ATOM 1812 N N . PHE A 1 225 ? -13.202 -20.208 -6.915 1.00 84.00 225 PHE A N 1
ATOM 1813 C CA . PHE A 1 225 ? -12.418 -19.432 -7.893 1.00 84.00 225 PHE A CA 1
ATOM 1814 C C . PHE A 1 225 ? -10.910 -19.753 -7.869 1.00 84.00 225 PHE A C 1
ATOM 1816 O O . PHE A 1 225 ? -10.116 -19.062 -8.500 1.00 84.00 225 PHE A O 1
ATOM 1823 N N . GLY A 1 226 ? -10.498 -20.797 -7.138 1.00 85.56 226 GLY A N 1
ATOM 1824 C CA . GLY A 1 226 ? -9.099 -21.247 -7.086 1.00 85.56 226 GLY A CA 1
ATOM 1825 C C . GLY A 1 226 ? -8.151 -20.382 -6.244 1.00 85.56 226 GLY A C 1
ATOM 1826 O O . GLY A 1 226 ? -6.941 -20.450 -6.452 1.00 85.56 226 GLY A O 1
ATOM 1827 N N . GLY A 1 227 ? -8.671 -19.576 -5.312 1.00 90.56 227 GLY A N 1
ATOM 1828 C CA . GLY A 1 227 ? -7.854 -18.794 -4.379 1.00 90.56 227 GLY A CA 1
ATOM 1829 C C . GLY A 1 227 ? -7.043 -19.653 -3.401 1.00 90.56 227 GLY A C 1
ATOM 1830 O O . GLY A 1 227 ? -7.464 -20.736 -2.993 1.00 90.56 227 GLY A O 1
ATOM 1831 N N . GLU A 1 228 ? -5.873 -19.152 -3.009 1.00 95.25 228 GLU A N 1
ATOM 1832 C CA . GLU A 1 228 ? -5.014 -19.766 -2.000 1.00 95.25 228 GLU A CA 1
ATOM 1833 C C . GLU A 1 228 ? -5.631 -19.620 -0.599 1.00 95.25 228 GLU A C 1
ATOM 1835 O O . GLU A 1 228 ? -6.094 -18.542 -0.220 1.00 95.25 228 GLU A O 1
ATOM 1840 N N . ARG A 1 229 ? -5.612 -20.714 0.172 1.00 93.94 229 ARG A N 1
ATOM 1841 C CA . ARG A 1 229 ? -6.128 -20.797 1.552 1.00 93.94 229 ARG A CA 1
ATOM 1842 C C . ARG A 1 229 ? -5.015 -20.864 2.596 1.00 93.94 229 ARG A C 1
ATOM 1844 O O . ARG A 1 229 ? -5.280 -20.661 3.779 1.00 93.94 229 ARG A O 1
ATOM 1851 N N . ASP A 1 230 ? -3.781 -21.165 2.196 1.00 94.00 230 ASP A N 1
ATOM 1852 C CA . ASP A 1 230 ? -2.631 -21.192 3.097 1.00 94.00 230 ASP A CA 1
ATOM 1853 C C . ASP A 1 230 ? -2.013 -19.788 3.244 1.00 94.00 230 ASP A C 1
ATOM 1855 O O . ASP A 1 230 ? -1.124 -19.369 2.498 1.00 94.00 230 ASP A O 1
ATOM 1859 N N . TYR A 1 231 ? -2.481 -19.059 4.259 1.00 93.25 231 TYR A N 1
ATOM 1860 C CA . TYR A 1 231 ? -1.985 -17.727 4.627 1.00 93.25 231 TYR A CA 1
ATOM 1861 C C . TYR A 1 231 ? -0.495 -17.744 5.023 1.00 93.25 231 TYR A C 1
ATOM 1863 O O . TYR A 1 231 ? 0.213 -16.758 4.801 1.00 93.25 231 TYR A O 1
ATOM 1871 N N . VAL A 1 232 ? 0.019 -18.869 5.539 1.00 92.62 232 VAL A N 1
ATOM 1872 C CA . VAL A 1 232 ? 1.441 -19.032 5.891 1.00 92.62 232 VAL A CA 1
ATOM 1873 C C . VAL A 1 232 ? 2.287 -19.120 4.621 1.00 92.62 232 VAL A C 1
ATOM 1875 O O . VAL A 1 232 ? 3.328 -18.464 4.518 1.00 92.62 232 VAL A O 1
ATOM 1878 N N . LYS A 1 233 ? 1.817 -19.872 3.620 1.00 94.44 233 LYS A N 1
ATOM 1879 C CA . LYS A 1 233 ? 2.428 -19.937 2.288 1.00 94.44 233 LYS A CA 1
ATOM 1880 C C . LYS A 1 233 ? 2.398 -18.579 1.586 1.00 94.44 233 LYS A C 1
ATOM 1882 O O . LYS A 1 233 ? 3.431 -18.177 1.056 1.00 94.44 233 LYS A O 1
ATOM 1887 N N . ILE A 1 234 ? 1.279 -17.845 1.630 1.00 95.81 234 ILE A N 1
ATOM 1888 C CA . ILE A 1 234 ? 1.185 -16.477 1.078 1.00 95.81 234 ILE A CA 1
ATOM 1889 C C . ILE A 1 234 ? 2.242 -15.565 1.724 1.00 95.81 234 ILE A C 1
ATOM 1891 O O . ILE A 1 234 ? 3.023 -14.929 1.014 1.00 95.81 234 ILE A O 1
ATOM 1895 N N . LEU A 1 235 ? 2.339 -15.547 3.061 1.00 94.00 235 LEU A N 1
ATOM 1896 C CA . LEU A 1 235 ? 3.351 -14.753 3.770 1.00 94.00 235 LEU A CA 1
ATOM 1897 C C . LEU A 1 235 ? 4.782 -15.151 3.370 1.00 94.00 235 LEU A C 1
ATOM 1899 O O . LEU A 1 235 ? 5.625 -14.281 3.127 1.00 94.00 235 LEU A O 1
ATOM 1903 N N . TYR A 1 236 ? 5.065 -16.454 3.309 1.00 91.69 236 TYR A N 1
ATOM 1904 C CA . TYR A 1 236 ? 6.375 -16.975 2.920 1.00 91.69 236 TYR A CA 1
ATOM 1905 C C . TYR A 1 236 ? 6.746 -16.566 1.489 1.00 91.69 236 TYR A C 1
ATOM 1907 O O . TYR A 1 236 ? 7.866 -16.108 1.251 1.00 91.69 236 TYR A O 1
ATOM 1915 N N . ASP A 1 237 ? 5.807 -16.677 0.548 1.00 94.62 237 ASP A N 1
ATOM 1916 C CA . ASP A 1 237 ? 6.009 -16.300 -0.848 1.00 94.62 237 ASP A CA 1
ATOM 1917 C C . ASP A 1 237 ? 6.261 -14.793 -1.006 1.00 94.62 237 ASP A C 1
ATOM 1919 O O . ASP A 1 237 ? 7.194 -14.414 -1.717 1.00 94.62 237 ASP A O 1
ATOM 1923 N N . ILE A 1 238 ? 5.538 -13.941 -0.268 1.00 94.81 238 ILE A N 1
ATOM 1924 C CA . ILE A 1 238 ? 5.779 -12.487 -0.213 1.00 94.81 238 ILE A CA 1
ATOM 1925 C C . ILE A 1 238 ? 7.177 -12.177 0.342 1.00 94.81 238 ILE A C 1
ATOM 1927 O O . ILE A 1 238 ? 7.947 -11.447 -0.289 1.00 94.81 238 ILE A O 1
ATOM 1931 N N . LYS A 1 239 ? 7.563 -12.753 1.491 1.00 91.38 239 LYS A N 1
ATOM 1932 C CA . LYS A 1 239 ? 8.905 -12.530 2.067 1.00 91.38 239 LYS A CA 1
ATOM 1933 C C . LYS A 1 239 ? 10.013 -13.009 1.119 1.00 91.38 239 LYS A C 1
ATOM 1935 O O . LYS A 1 239 ? 11.007 -12.307 0.922 1.00 91.38 239 LYS A O 1
ATOM 1940 N N . ARG A 1 240 ? 9.826 -14.168 0.478 1.00 91.19 240 ARG A N 1
ATOM 1941 C CA . ARG A 1 240 ? 10.744 -14.735 -0.523 1.00 91.19 240 ARG A CA 1
ATOM 1942 C C . ARG A 1 240 ? 10.843 -13.869 -1.780 1.00 91.19 240 ARG A C 1
ATOM 1944 O O . ARG A 1 240 ? 11.934 -13.726 -2.331 1.00 91.19 240 ARG A O 1
ATOM 1951 N N . PHE A 1 241 ? 9.739 -13.267 -2.221 1.00 93.31 241 PHE A N 1
ATOM 1952 C CA . PHE A 1 241 ? 9.731 -12.311 -3.324 1.00 93.31 241 PHE A CA 1
ATOM 1953 C C . PHE A 1 241 ? 10.610 -11.095 -2.998 1.00 93.31 241 PHE A C 1
ATOM 1955 O O . PHE A 1 241 ? 11.506 -10.782 -3.783 1.00 93.31 241 PHE A O 1
ATOM 1962 N N . LEU A 1 242 ? 10.414 -10.483 -1.826 1.00 91.25 242 LEU A N 1
ATOM 1963 C CA . LEU A 1 242 ? 11.061 -9.228 -1.418 1.00 91.25 242 LEU A CA 1
ATOM 1964 C C . LEU A 1 242 ? 12.549 -9.362 -1.070 1.00 91.25 242 LEU A C 1
ATOM 1966 O O . LEU A 1 242 ? 13.347 -8.517 -1.467 1.00 91.25 242 LEU A O 1
ATOM 1970 N N . VAL A 1 243 ? 12.947 -10.424 -0.363 1.00 84.56 243 VAL A N 1
ATOM 1971 C CA . VAL A 1 243 ? 14.368 -10.673 -0.037 1.00 84.56 243 VAL A CA 1
ATOM 1972 C C . VAL A 1 243 ? 15.127 -11.240 -1.248 1.00 84.56 243 VAL A C 1
ATOM 1974 O O . VAL A 1 243 ? 16.326 -11.000 -1.415 1.00 84.56 243 VAL A O 1
ATOM 1977 N N . GLY A 1 244 ? 14.425 -11.965 -2.126 1.00 73.62 244 GLY A N 1
ATOM 1978 C CA . GLY A 1 244 ? 15.000 -12.643 -3.284 1.00 73.62 244 GLY A CA 1
ATOM 1979 C C . GLY A 1 244 ? 15.946 -13.791 -2.910 1.00 73.62 244 GLY A C 1
ATOM 1980 O O . GLY A 1 244 ? 16.166 -14.111 -1.744 1.00 73.62 244 GLY A O 1
ATOM 1981 N N . SER A 1 245 ? 16.550 -14.419 -3.920 1.00 52.72 245 SER A N 1
ATOM 1982 C CA . SER A 1 245 ? 17.434 -15.584 -3.733 1.00 52.72 245 SER A CA 1
ATOM 1983 C C . SER A 1 245 ? 18.833 -15.250 -3.191 1.00 52.72 245 SER A C 1
ATOM 1985 O O . SER A 1 245 ? 19.694 -16.127 -3.155 1.00 52.72 245 SER A O 1
ATOM 1987 N N . GLY A 1 246 ? 19.104 -13.997 -2.814 1.00 51.88 246 GLY A N 1
ATOM 1988 C CA . GLY A 1 246 ? 20.416 -13.615 -2.303 1.00 51.88 246 GLY A CA 1
ATOM 1989 C C . GLY A 1 246 ? 20.591 -12.126 -2.031 1.00 51.88 246 GLY A C 1
ATOM 1990 O O . GLY A 1 246 ? 20.894 -11.362 -2.946 1.00 51.88 246 GLY A O 1
ATOM 1991 N N . ARG A 1 247 ? 20.507 -11.758 -0.747 1.00 48.22 247 ARG A N 1
ATOM 1992 C CA . ARG A 1 247 ? 21.280 -10.702 -0.064 1.00 48.22 247 ARG A CA 1
ATOM 1993 C C . ARG A 1 247 ? 21.025 -10.805 1.440 1.00 48.22 247 ARG A C 1
ATOM 1995 O O . ARG A 1 247 ? 19.918 -11.122 1.858 1.00 48.22 247 ARG A O 1
ATOM 2002 N N . GLY A 1 248 ? 22.031 -10.475 2.249 1.00 52.91 248 GLY A N 1
ATOM 2003 C CA . GLY A 1 248 ? 21.844 -10.204 3.676 1.00 52.91 248 GLY A CA 1
ATOM 2004 C C . GLY A 1 248 ? 21.201 -8.833 3.873 1.00 52.91 248 GLY A C 1
ATOM 2005 O O . GLY A 1 248 ? 21.874 -7.900 4.301 1.00 52.91 248 GLY A O 1
ATOM 2006 N N . VAL A 1 249 ? 19.933 -8.685 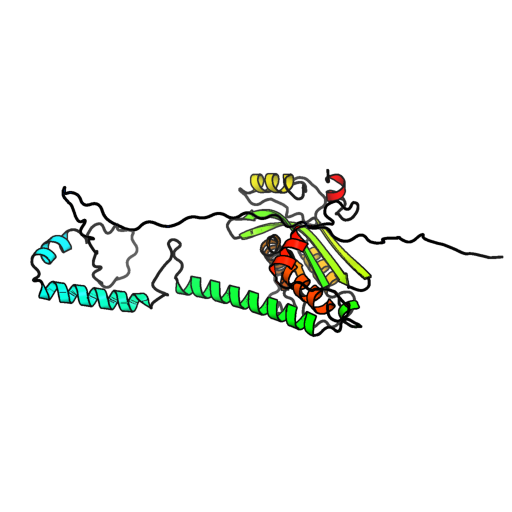3.478 1.00 58.09 249 VAL A N 1
ATOM 2007 C CA . VAL A 1 249 ? 19.176 -7.448 3.702 1.00 58.09 249 VAL A CA 1
ATOM 2008 C C . VAL A 1 249 ? 18.834 -7.373 5.190 1.00 58.09 249 VAL A C 1
ATOM 2010 O O . VAL A 1 249 ? 18.263 -8.308 5.742 1.00 58.09 249 VAL A O 1
ATOM 2013 N N . SER A 1 250 ? 19.206 -6.280 5.855 1.00 66.06 250 SER A N 1
ATOM 2014 C CA . SER A 1 250 ? 19.031 -6.115 7.306 1.00 66.06 250 SER A CA 1
ATOM 2015 C C . SER A 1 250 ? 17.597 -5.790 7.740 1.00 66.06 250 SER A C 1
ATOM 2017 O O . SER A 1 250 ? 17.328 -5.754 8.936 1.00 66.06 250 SER A O 1
ATOM 2019 N N . SER A 1 251 ? 16.693 -5.512 6.795 1.00 83.06 251 SER A N 1
ATOM 2020 C CA . SER A 1 251 ? 15.270 -5.239 7.029 1.00 83.06 251 SER A CA 1
ATOM 2021 C C . SER A 1 251 ? 14.449 -5.449 5.752 1.00 83.06 251 SER A C 1
ATOM 2023 O O . SER A 1 251 ? 14.988 -5.367 4.648 1.00 83.06 251 SER A O 1
ATOM 2025 N N . MET A 1 252 ? 13.146 -5.695 5.888 1.00 88.06 252 MET A N 1
ATOM 2026 C CA . MET A 1 252 ? 12.212 -5.813 4.765 1.00 88.06 252 MET A CA 1
ATOM 2027 C C . MET A 1 252 ? 12.173 -4.507 3.944 1.00 88.06 252 MET A C 1
ATOM 2029 O O . MET A 1 252 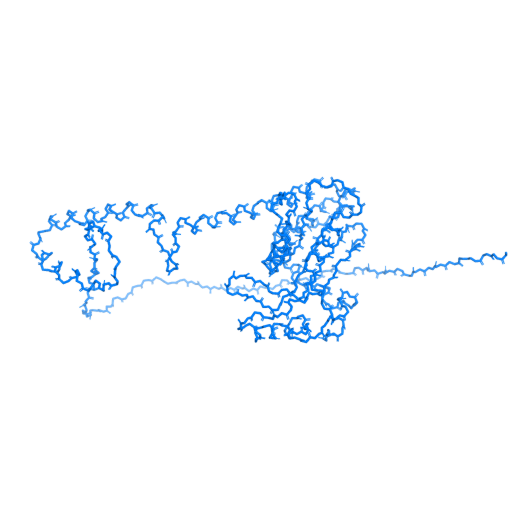? 12.022 -3.435 4.545 1.00 88.06 252 MET A O 1
ATOM 2033 N N . PRO A 1 253 ? 12.306 -4.535 2.602 1.00 92.31 253 PRO A N 1
ATOM 2034 C CA . PRO A 1 253 ? 12.214 -3.322 1.793 1.00 92.31 253 PRO A CA 1
ATOM 2035 C C . PRO A 1 253 ? 10.809 -2.696 1.886 1.00 92.31 253 PRO A C 1
ATOM 2037 O O . PRO A 1 253 ? 9.832 -3.430 2.064 1.00 92.31 253 PRO A O 1
ATOM 2040 N N . PRO A 1 254 ? 10.678 -1.363 1.748 1.00 94.94 254 PRO A N 1
ATOM 2041 C CA . PRO A 1 254 ? 9.373 -0.718 1.700 1.00 94.94 254 PRO A CA 1
ATOM 2042 C C . PRO A 1 254 ? 8.523 -1.171 0.510 1.00 94.94 254 PRO A C 1
ATOM 2044 O O . PRO A 1 254 ? 9.030 -1.382 -0.596 1.00 94.94 254 PRO A O 1
ATOM 2047 N N . LEU A 1 255 ? 7.222 -1.273 0.764 1.00 97.38 255 LEU A N 1
ATOM 2048 C CA . LEU A 1 255 ? 6.163 -1.561 -0.1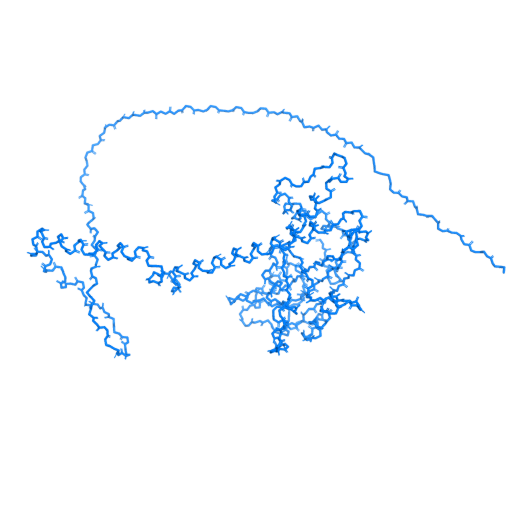92 1.00 97.38 255 LEU A CA 1
ATOM 2049 C C . LEU A 1 255 ? 5.378 -0.278 -0.456 1.00 97.38 255 LEU A C 1
ATOM 2051 O O . LEU A 1 255 ? 4.910 0.360 0.484 1.00 97.38 255 LEU A O 1
ATOM 2055 N N . TYR A 1 256 ? 5.208 0.088 -1.721 1.00 98.00 256 TYR A N 1
ATOM 2056 C CA . TYR A 1 256 ? 4.541 1.326 -2.111 1.00 98.00 256 TYR A CA 1
ATOM 2057 C C . TYR A 1 256 ? 3.153 1.046 -2.685 1.00 98.00 256 TYR A C 1
ATOM 2059 O O . TYR A 1 256 ? 2.999 0.187 -3.555 1.00 98.00 256 TYR A O 1
ATOM 2067 N N . THR A 1 257 ? 2.142 1.772 -2.210 1.00 97.00 257 THR A N 1
ATOM 2068 C CA . THR A 1 257 ? 0.746 1.607 -2.641 1.00 97.00 257 THR A CA 1
ATOM 2069 C C . THR A 1 257 ? 0.011 2.945 -2.730 1.00 97.00 257 THR A C 1
ATOM 2071 O O . THR A 1 257 ? 0.527 3.981 -2.303 1.00 97.00 257 THR A O 1
ATOM 2074 N N . ARG A 1 258 ? -1.179 2.953 -3.335 1.00 93.56 258 ARG A N 1
ATOM 2075 C CA . ARG A 1 258 ? -2.016 4.156 -3.424 1.00 93.56 258 ARG A CA 1
ATOM 2076 C C . ARG A 1 258 ? -2.600 4.510 -2.040 1.00 93.56 258 ARG A C 1
ATOM 2078 O O . ARG A 1 258 ? -2.899 3.588 -1.280 1.00 93.56 258 ARG A O 1
ATOM 2085 N N . PRO A 1 259 ? -2.827 5.799 -1.717 1.00 91.75 259 PRO A N 1
ATOM 2086 C CA . PRO A 1 259 ? -3.362 6.204 -0.411 1.00 91.75 259 PRO A CA 1
ATOM 2087 C C . PRO A 1 259 ? -4.717 5.566 -0.063 1.00 91.75 259 PRO A C 1
ATOM 2089 O O . PRO A 1 259 ? -4.953 5.203 1.085 1.00 91.75 259 PRO A O 1
ATOM 2092 N N . ASP A 1 260 ? -5.585 5.361 -1.058 1.00 90.88 260 ASP A N 1
ATOM 2093 C CA . ASP A 1 260 ? -6.893 4.705 -0.909 1.00 90.88 260 ASP A CA 1
ATOM 2094 C C . ASP A 1 260 ? -6.815 3.200 -0.582 1.00 90.88 260 ASP A C 1
ATOM 2096 O O . ASP A 1 260 ? -7.769 2.629 -0.052 1.00 90.88 260 ASP A O 1
ATOM 2100 N N . CYS A 1 261 ? -5.672 2.564 -0.846 1.00 92.88 261 CYS A N 1
ATOM 2101 C CA . CYS A 1 261 ? -5.419 1.145 -0.590 1.00 92.88 261 CYS A CA 1
ATOM 2102 C C . CYS A 1 261 ? -4.587 0.901 0.684 1.00 92.88 261 CYS A C 1
ATOM 2104 O O . CYS A 1 261 ? -4.454 -0.244 1.121 1.00 92.88 261 CYS A O 1
ATOM 2106 N N . GLU A 1 262 ? -4.016 1.949 1.288 1.00 93.94 262 GLU A N 1
ATOM 2107 C CA . GLU A 1 262 ? -2.996 1.840 2.339 1.00 93.94 262 GLU A CA 1
ATOM 2108 C C . GLU A 1 262 ? -3.498 1.099 3.594 1.00 93.94 262 GLU A C 1
ATOM 2110 O O . GLU A 1 262 ? -2.808 0.209 4.098 1.00 93.94 262 GLU A O 1
ATOM 2115 N N . ASP A 1 263 ? -4.718 1.397 4.053 1.00 95.00 263 ASP A N 1
ATOM 2116 C CA . ASP A 1 263 ? -5.367 0.715 5.185 1.00 95.00 263 ASP A CA 1
ATOM 2117 C C . ASP A 1 263 ? -5.589 -0.782 4.909 1.00 95.00 263 ASP A C 1
ATOM 2119 O O . ASP A 1 263 ? -5.275 -1.628 5.751 1.00 95.00 263 ASP A O 1
ATOM 2123 N N . ALA A 1 264 ? -6.097 -1.118 3.717 1.00 96.31 264 ALA A N 1
ATOM 2124 C CA . ALA A 1 264 ? -6.381 -2.496 3.321 1.00 96.31 264 ALA A CA 1
ATOM 2125 C C . ALA A 1 264 ? -5.090 -3.320 3.215 1.00 96.31 264 ALA A C 1
ATOM 2127 O O . ALA A 1 264 ? -5.003 -4.419 3.765 1.00 96.31 264 ALA A O 1
ATOM 2128 N N . VAL A 1 265 ? -4.053 -2.759 2.581 1.00 97.31 265 VAL A N 1
ATOM 2129 C CA . VAL A 1 265 ? -2.731 -3.388 2.466 1.00 97.31 265 VAL A CA 1
ATOM 2130 C C . VAL A 1 265 ? -2.108 -3.613 3.846 1.00 97.31 265 VAL A C 1
ATOM 2132 O O . VAL A 1 265 ? -1.657 -4.723 4.132 1.00 97.31 265 VAL A O 1
ATOM 2135 N N . LYS A 1 266 ? -2.106 -2.601 4.728 1.00 95.81 266 LYS A N 1
ATOM 2136 C CA . LYS A 1 266 ? -1.580 -2.738 6.098 1.00 95.81 266 LYS A CA 1
ATOM 2137 C C . LYS A 1 266 ? -2.322 -3.814 6.885 1.00 95.81 266 LYS A C 1
ATOM 2139 O O . LYS A 1 266 ? -1.674 -4.648 7.512 1.00 95.81 266 LYS A O 1
ATOM 2144 N N . ASN A 1 267 ? -3.655 -3.818 6.841 1.00 95.81 267 ASN A N 1
ATOM 2145 C CA . ASN A 1 267 ? -4.462 -4.783 7.582 1.00 95.81 267 ASN A CA 1
ATOM 2146 C C . ASN A 1 267 ? -4.252 -6.224 7.086 1.00 95.81 267 ASN A C 1
ATOM 2148 O O . ASN A 1 267 ? -4.070 -7.123 7.902 1.00 95.81 267 ASN A O 1
ATOM 2152 N N . VAL A 1 268 ? -4.201 -6.439 5.768 1.00 95.81 268 VAL A N 1
ATOM 2153 C CA . VAL A 1 268 ? -4.000 -7.773 5.180 1.00 95.81 268 VAL A CA 1
ATOM 2154 C C . VAL A 1 268 ? -2.585 -8.295 5.432 1.00 95.81 268 VAL A C 1
ATOM 2156 O O . VAL A 1 268 ? -2.427 -9.452 5.818 1.00 95.81 268 VAL A O 1
ATOM 2159 N N . LEU A 1 269 ? -1.554 -7.453 5.302 1.00 95.25 269 LEU A N 1
ATOM 2160 C CA . LEU A 1 269 ? -0.182 -7.834 5.656 1.00 95.25 269 LEU A CA 1
ATOM 2161 C C . LEU A 1 269 ? -0.027 -8.132 7.153 1.00 95.25 269 LEU A C 1
ATOM 2163 O O . LEU A 1 269 ? 0.679 -9.075 7.507 1.00 95.25 269 LEU A O 1
ATOM 2167 N N . TRP A 1 270 ? -0.696 -7.368 8.022 1.00 92.56 270 TRP A N 1
ATOM 2168 C CA . TRP A 1 270 ? -0.718 -7.632 9.460 1.00 92.56 270 TRP A CA 1
ATOM 2169 C C . TRP A 1 270 ? -1.420 -8.959 9.779 1.00 92.56 270 TRP A C 1
ATOM 2171 O O . TRP A 1 270 ? -0.844 -9.787 10.478 1.00 92.56 270 TRP A O 1
ATOM 2181 N N . GLY A 1 271 ? -2.594 -9.222 9.195 1.00 91.88 271 GLY A N 1
ATOM 2182 C CA . GLY A 1 271 ? -3.311 -10.490 9.369 1.00 91.88 271 GLY A CA 1
ATOM 2183 C C . GLY A 1 271 ? -2.499 -11.703 8.899 1.00 91.88 271 GLY A C 1
ATOM 2184 O O . GLY A 1 271 ? -2.434 -12.708 9.601 1.00 91.88 271 GLY A O 1
ATOM 2185 N N . LEU A 1 272 ? -1.793 -11.589 7.767 1.00 91.44 272 LEU A N 1
ATOM 2186 C CA . LEU A 1 272 ? -0.858 -12.619 7.292 1.00 91.44 272 LEU A CA 1
ATOM 2187 C C . LEU A 1 272 ? 0.283 -12.888 8.291 1.00 91.44 272 LEU A C 1
ATOM 2189 O O . LEU A 1 272 ? 0.712 -14.032 8.420 1.00 91.44 272 LEU A O 1
ATOM 2193 N N . GLN A 1 273 ? 0.782 -11.863 8.991 1.00 88.94 273 GLN A N 1
ATOM 2194 C CA . GLN A 1 273 ? 1.820 -12.013 10.021 1.00 88.94 273 GLN A CA 1
ATOM 2195 C C . GLN A 1 273 ? 1.276 -12.603 11.332 1.00 88.94 273 GLN A C 1
ATOM 2197 O O . GLN A 1 273 ? 1.931 -13.465 11.922 1.00 88.94 273 GLN A O 1
ATOM 2202 N N . ASP A 1 274 ? 0.089 -12.173 11.764 1.00 84.94 274 ASP A N 1
ATOM 2203 C CA . ASP A 1 274 ? -0.576 -12.630 12.992 1.00 84.94 274 ASP A CA 1
ATOM 2204 C C . ASP A 1 274 ? -0.915 -14.131 12.933 1.00 84.94 274 ASP A C 1
ATOM 2206 O O . ASP A 1 274 ? -0.637 -14.876 13.876 1.00 84.94 274 ASP A O 1
ATOM 2210 N N . CYS A 1 275 ? -1.357 -14.620 11.764 1.00 75.38 275 CYS A N 1
ATOM 2211 C CA . CYS A 1 275 ? -1.597 -16.045 11.498 1.00 75.38 275 CYS A CA 1
ATOM 2212 C C . CYS A 1 275 ? -0.388 -16.969 11.754 1.00 75.38 275 CYS A C 1
ATOM 2214 O O . CYS A 1 275 ? -0.570 -18.183 11.840 1.00 75.38 275 CYS A O 1
ATOM 2216 N N . VAL A 1 276 ? 0.833 -16.431 11.850 1.00 71.81 276 VAL A N 1
ATOM 2217 C CA . VAL A 1 276 ? 2.074 -17.209 12.020 1.00 71.81 276 VAL A CA 1
ATOM 2218 C C . VAL A 1 276 ? 2.615 -17.146 13.458 1.00 71.81 276 VAL A C 1
ATOM 2220 O O . VAL A 1 276 ? 3.623 -17.789 13.740 1.00 71.81 276 VAL A O 1
ATOM 2223 N N . GLN A 1 277 ? 1.952 -16.422 14.378 1.00 62.97 277 GLN A N 1
ATOM 2224 C CA . GLN A 1 277 ? 2.361 -16.262 15.788 1.00 62.97 277 GLN A CA 1
ATOM 2225 C C . GLN A 1 277 ? 3.874 -16.044 15.932 1.00 62.97 277 GLN A C 1
ATOM 2227 O O . GLN A 1 277 ? 4.599 -16.803 16.576 1.00 62.97 277 GLN A O 1
ATOM 2232 N N . LEU A 1 278 ? 4.376 -15.003 15.263 1.00 58.62 278 LEU A N 1
ATOM 2233 C CA . LEU A 1 278 ? 5.781 -14.617 15.345 1.00 58.62 278 LEU A CA 1
ATOM 2234 C C . LEU A 1 278 ? 6.065 -13.940 16.698 1.00 58.62 278 LEU A C 1
ATOM 2236 O O . LEU A 1 278 ? 6.361 -12.749 16.755 1.00 58.62 278 LEU A O 1
ATOM 2240 N N . ASP A 1 279 ? 6.056 -14.727 17.779 1.00 52.03 279 ASP A N 1
ATOM 2241 C CA . ASP A 1 279 ? 6.352 -14.318 19.167 1.00 52.03 279 ASP A CA 1
ATOM 2242 C C . ASP A 1 279 ? 7.737 -13.655 19.330 1.00 52.03 279 ASP A C 1
ATOM 2244 O O . ASP A 1 279 ? 8.048 -13.070 20.365 1.00 52.03 279 ASP A O 1
ATOM 2248 N N . ASN A 1 280 ? 8.586 -13.750 18.301 1.00 54.50 280 ASN A N 1
ATOM 2249 C CA . ASN A 1 280 ? 9.893 -13.104 18.199 1.00 54.50 280 ASN A CA 1
ATOM 2250 C C . ASN A 1 280 ? 10.062 -12.345 16.864 1.00 54.50 280 ASN A C 1
ATOM 2252 O O . ASN A 1 280 ? 11.150 -12.346 16.285 1.00 54.50 280 ASN A O 1
ATOM 2256 N N . ALA A 1 281 ? 8.997 -11.725 16.338 1.00 59.00 281 ALA A N 1
ATOM 2257 C CA . ALA A 1 281 ? 9.081 -10.859 15.163 1.00 59.00 281 ALA A CA 1
ATOM 2258 C C . ALA A 1 281 ? 10.069 -9.709 15.414 1.00 59.00 281 ALA A C 1
ATOM 2260 O O . ALA A 1 281 ? 9.794 -8.770 16.162 1.00 59.00 281 ALA A O 1
ATOM 2261 N N . ASN A 1 282 ? 11.236 -9.770 14.774 1.00 67.31 282 ASN A N 1
ATOM 2262 C CA . ASN A 1 282 ? 12.179 -8.661 14.775 1.00 67.31 282 ASN A CA 1
ATOM 2263 C C . ASN A 1 282 ? 11.545 -7.468 14.032 1.00 67.31 282 ASN A C 1
ATOM 2265 O O . ASN A 1 282 ? 10.874 -7.661 13.020 1.00 67.31 282 ASN A O 1
ATOM 2269 N N . ALA A 1 283 ? 11.806 -6.230 14.458 1.00 68.75 283 ALA A N 1
ATOM 2270 C CA . ALA A 1 283 ? 11.361 -5.036 13.727 1.00 68.75 283 ALA A CA 1
ATOM 2271 C C . ALA A 1 283 ? 11.852 -5.030 12.260 1.00 68.75 283 ALA A C 1
ATOM 2273 O O . ALA A 1 283 ? 11.188 -4.496 11.377 1.00 68.75 283 ALA A O 1
ATOM 2274 N N . ALA A 1 284 ? 12.982 -5.695 11.987 1.00 71.31 284 ALA A N 1
ATOM 2275 C CA . ALA A 1 284 ? 13.497 -5.950 10.641 1.00 71.31 284 ALA A CA 1
ATOM 2276 C C . ALA A 1 284 ? 12.562 -6.788 9.737 1.00 71.31 284 ALA A C 1
ATOM 2278 O O . ALA A 1 284 ? 12.628 -6.657 8.516 1.00 71.31 284 ALA A O 1
ATOM 2279 N N . ASP A 1 285 ? 11.713 -7.641 10.314 1.00 78.06 285 ASP A N 1
ATOM 2280 C CA . ASP A 1 285 ? 10.794 -8.552 9.616 1.00 78.06 285 ASP A CA 1
ATOM 2281 C C . ASP A 1 285 ? 9.404 -7.948 9.347 1.00 78.06 285 ASP A C 1
ATOM 2283 O O . ASP A 1 285 ? 8.568 -8.594 8.702 1.00 78.06 285 ASP A O 1
ATOM 2287 N N . MET A 1 286 ? 9.144 -6.737 9.850 1.00 84.88 286 MET A N 1
ATOM 2288 C CA . MET A 1 286 ? 7.875 -6.031 9.680 1.00 84.88 286 MET A CA 1
ATOM 2289 C C . MET A 1 286 ? 7.772 -5.393 8.291 1.00 84.88 286 MET A C 1
ATOM 2291 O O . MET A 1 286 ? 8.744 -4.851 7.763 1.00 84.88 286 MET A O 1
ATOM 2295 N N . PHE A 1 287 ? 6.576 -5.422 7.700 1.00 91.75 287 PHE A N 1
ATOM 2296 C CA . PHE A 1 287 ? 6.330 -4.740 6.433 1.00 91.75 287 PHE A CA 1
ATOM 2297 C C . PHE A 1 287 ? 6.177 -3.232 6.650 1.00 91.75 287 PHE A C 1
ATOM 2299 O O . PHE A 1 287 ? 5.422 -2.788 7.514 1.00 91.75 287 PHE A O 1
ATOM 2306 N N . ARG A 1 288 ? 6.864 -2.442 5.823 1.00 93.44 288 ARG A N 1
ATOM 2307 C CA . ARG A 1 288 ? 6.694 -0.988 5.735 1.00 93.44 288 ARG A CA 1
ATOM 2308 C C . ARG A 1 288 ? 5.840 -0.684 4.509 1.00 93.44 288 ARG A C 1
ATOM 2310 O O . ARG A 1 288 ? 6.263 -1.000 3.402 1.00 93.44 288 ARG A O 1
ATOM 2317 N N . VAL A 1 289 ? 4.652 -0.118 4.711 1.00 96.00 289 VAL A N 1
ATOM 2318 C CA . VAL A 1 289 ? 3.708 0.246 3.639 1.00 96.00 289 VAL A CA 1
ATOM 2319 C C . VAL A 1 289 ? 3.672 1.763 3.527 1.00 96.00 289 VAL A C 1
ATOM 2321 O O . VAL A 1 289 ? 3.308 2.421 4.501 1.00 96.00 289 VAL A O 1
ATOM 2324 N N . TYR A 1 290 ? 4.072 2.294 2.372 1.00 96.94 290 TYR A N 1
ATOM 2325 C CA . TYR A 1 290 ? 4.297 3.718 2.124 1.00 96.94 290 TYR A CA 1
ATOM 2326 C C . TYR A 1 290 ? 3.510 4.247 0.915 1.00 96.94 290 TYR A C 1
ATOM 2328 O O . TYR A 1 290 ? 3.170 3.508 -0.011 1.00 96.94 290 TYR A O 1
ATOM 2336 N N . SER A 1 291 ? 3.287 5.563 0.895 1.00 96.31 291 SER A N 1
ATOM 2337 C CA . SER A 1 291 ? 2.621 6.276 -0.200 1.00 96.31 291 SER A CA 1
ATOM 2338 C C . SER A 1 291 ? 3.416 6.205 -1.514 1.00 96.31 291 SER A C 1
ATOM 2340 O O . SER A 1 291 ? 4.552 6.682 -1.615 1.00 96.31 291 SER A O 1
ATOM 2342 N N . LEU A 1 292 ? 2.794 5.639 -2.552 1.00 96.62 292 LEU A N 1
ATOM 2343 C CA . LEU A 1 292 ? 3.312 5.614 -3.920 1.00 96.62 292 LEU A CA 1
ATOM 2344 C C . LEU A 1 292 ? 3.423 7.022 -4.537 1.00 96.62 292 LEU A C 1
ATOM 2346 O O . LEU A 1 292 ? 4.486 7.309 -5.092 1.00 96.62 292 LEU A O 1
ATOM 2350 N N . PRO A 1 293 ? 2.435 7.935 -4.411 1.00 96.19 293 PRO A N 1
ATOM 2351 C CA . PRO A 1 293 ? 2.613 9.321 -4.843 1.00 96.19 293 PRO A CA 1
ATOM 2352 C C . PRO A 1 293 ? 3.838 10.003 -4.220 1.00 96.19 293 PRO A C 1
ATOM 2354 O O . PRO A 1 293 ? 4.554 10.719 -4.919 1.00 96.19 293 PRO A O 1
ATOM 2357 N N . LYS A 1 294 ? 4.154 9.741 -2.937 1.00 96.88 294 LYS A N 1
ATOM 2358 C CA . LYS A 1 294 ? 5.361 10.300 -2.292 1.00 96.88 294 LYS A CA 1
ATOM 2359 C C . LYS A 1 294 ? 6.640 9.771 -2.930 1.00 96.88 294 LYS A C 1
ATOM 2361 O O . LYS A 1 294 ? 7.536 10.562 -3.222 1.00 96.88 294 LYS A O 1
ATOM 2366 N N . LEU A 1 295 ? 6.716 8.466 -3.196 1.00 97.19 295 LEU A N 1
ATOM 2367 C CA . LEU A 1 295 ? 7.841 7.898 -3.939 1.00 97.19 295 LEU A CA 1
ATOM 2368 C C . LEU A 1 295 ? 7.955 8.525 -5.335 1.00 97.19 295 LEU A C 1
ATOM 2370 O O . LEU A 1 295 ? 9.044 8.931 -5.734 1.00 97.19 295 LEU A O 1
ATOM 2374 N N . PHE A 1 296 ? 6.847 8.628 -6.069 1.00 95.94 296 PHE A N 1
ATOM 2375 C CA . PHE A 1 296 ? 6.838 9.163 -7.429 1.00 95.94 296 PHE A CA 1
ATOM 2376 C C . PHE A 1 296 ? 7.275 10.634 -7.482 1.00 95.94 296 PHE A C 1
ATOM 2378 O O . PHE A 1 296 ? 8.080 10.996 -8.342 1.00 95.94 296 PHE A O 1
ATOM 2385 N N . TYR A 1 297 ? 6.825 11.451 -6.525 1.00 96.38 297 TYR A N 1
ATOM 2386 C CA . TYR A 1 297 ? 7.255 12.837 -6.354 1.00 96.38 297 TYR A CA 1
ATOM 2387 C C . TYR A 1 297 ? 8.777 12.958 -6.164 1.00 96.38 297 TYR A C 1
ATOM 2389 O O . TYR A 1 297 ? 9.439 13.668 -6.926 1.00 96.38 297 TYR A O 1
ATOM 2397 N N . GLU A 1 298 ? 9.353 12.226 -5.201 1.00 95.94 298 GLU A N 1
ATOM 2398 C CA . GLU A 1 298 ? 10.800 12.269 -4.938 1.00 95.94 298 GLU A CA 1
ATOM 2399 C C . GLU A 1 298 ? 11.611 11.740 -6.130 1.00 95.94 298 GLU A C 1
ATOM 2401 O O . GLU A 1 298 ? 12.575 12.377 -6.555 1.00 95.94 298 GLU A O 1
ATOM 2406 N N . LEU A 1 299 ? 11.196 10.614 -6.722 1.00 94.38 299 LEU A N 1
ATOM 2407 C CA . LEU A 1 299 ? 11.854 10.024 -7.890 1.00 94.38 299 LEU A CA 1
ATOM 2408 C C . LEU A 1 299 ? 11.854 10.966 -9.097 1.00 94.38 299 LEU A C 1
ATOM 2410 O O . LEU A 1 299 ? 12.883 11.130 -9.755 1.00 94.38 299 LEU A O 1
ATOM 2414 N N . ARG A 1 300 ? 10.711 11.598 -9.400 1.00 92.00 300 ARG A N 1
ATOM 2415 C CA . ARG A 1 300 ? 10.596 12.528 -10.529 1.00 92.00 300 ARG A CA 1
ATOM 2416 C C . ARG A 1 300 ? 11.521 13.725 -10.343 1.00 92.00 300 ARG A C 1
ATOM 2418 O O . ARG A 1 300 ? 12.178 14.121 -11.304 1.00 92.00 300 ARG A O 1
ATOM 2425 N N . ASN A 1 301 ? 11.592 14.257 -9.124 1.00 92.38 301 ASN A N 1
ATOM 2426 C CA . ASN A 1 301 ? 12.423 15.408 -8.787 1.00 92.38 301 ASN A CA 1
ATOM 2427 C C . ASN A 1 301 ? 13.921 15.068 -8.771 1.00 92.38 301 ASN A C 1
ATOM 2429 O O . ASN A 1 301 ? 14.724 15.863 -9.258 1.00 92.38 301 ASN A O 1
ATOM 2433 N N . ALA A 1 302 ? 14.297 13.864 -8.330 1.00 89.62 302 ALA A N 1
ATOM 2434 C CA . ALA A 1 302 ? 15.672 13.370 -8.410 1.00 89.62 302 ALA A CA 1
ATOM 2435 C C . ALA A 1 302 ? 16.186 13.228 -9.858 1.00 89.62 302 ALA A C 1
ATOM 2437 O O . ALA A 1 302 ? 17.380 13.371 -10.094 1.00 89.62 302 ALA A O 1
ATOM 2438 N N . CYS A 1 303 ? 15.299 13.002 -10.835 1.00 85.50 303 CYS A N 1
ATOM 2439 C CA . CYS A 1 303 ? 15.656 12.861 -12.254 1.00 85.50 303 CYS A CA 1
ATOM 2440 C C . CYS A 1 303 ? 15.752 14.193 -13.034 1.00 85.50 303 CYS A C 1
ATOM 2442 O O . CYS A 1 303 ? 15.967 14.167 -14.248 1.00 85.50 303 CYS A O 1
ATOM 2444 N N . VAL A 1 304 ? 15.527 15.348 -12.393 1.00 85.06 304 VAL A N 1
ATOM 2445 C CA . VAL A 1 304 ? 15.533 16.665 -13.064 1.00 85.06 304 VAL A CA 1
ATOM 2446 C C . VAL A 1 304 ? 16.932 17.121 -13.514 1.00 85.06 304 VAL A C 1
ATOM 2448 O O . VAL A 1 304 ? 17.035 17.572 -14.656 1.00 85.06 304 VAL A O 1
ATOM 2451 N N . PRO A 1 305 ? 18.008 17.017 -12.700 1.00 75.62 305 PRO A N 1
ATOM 2452 C CA . PRO A 1 305 ? 19.324 17.555 -13.067 1.00 75.62 305 PRO A CA 1
ATOM 2453 C C . PRO A 1 305 ? 19.901 16.986 -14.372 1.00 75.62 305 PRO A C 1
ATOM 2455 O O . PRO A 1 305 ? 20.579 17.701 -15.107 1.00 75.62 305 PRO A O 1
ATOM 2458 N N . ASP A 1 306 ? 19.589 15.727 -14.687 1.00 67.31 306 ASP A N 1
ATOM 2459 C CA . ASP A 1 306 ? 20.116 14.997 -15.845 1.00 67.31 306 ASP A CA 1
ATOM 2460 C C . ASP A 1 306 ? 19.350 15.238 -17.160 1.00 67.31 306 ASP A C 1
ATOM 2462 O O . ASP A 1 306 ? 19.703 14.673 -18.199 1.00 67.31 306 ASP A O 1
ATOM 2466 N N . LYS A 1 307 ? 18.294 16.067 -17.155 1.00 68.88 307 LYS A N 1
ATOM 2467 C CA . LYS A 1 307 ? 17.496 16.374 -18.354 1.00 68.88 307 LYS A CA 1
ATOM 2468 C C . LYS A 1 307 ? 17.355 17.886 -18.566 1.00 68.88 307 LYS A C 1
ATOM 2470 O O . LYS A 1 307 ? 16.488 18.510 -17.954 1.00 68.88 307 LYS A O 1
ATOM 2475 N N . PRO A 1 308 ? 18.144 18.491 -19.478 1.00 70.81 308 PRO A N 1
ATOM 2476 C CA . PRO A 1 308 ? 18.026 19.908 -19.815 1.00 70.81 308 PRO A CA 1
ATOM 2477 C C . PRO A 1 308 ? 16.595 20.281 -20.225 1.00 70.81 308 PRO A C 1
ATOM 2479 O O . PRO A 1 308 ? 16.038 19.706 -21.158 1.00 70.81 308 PRO A O 1
ATOM 2482 N N . GLY A 1 309 ? 15.996 21.242 -19.518 1.00 75.19 309 GLY A N 1
ATOM 2483 C CA . GLY A 1 309 ? 14.618 21.689 -19.754 1.00 75.19 309 GLY A CA 1
ATOM 2484 C C . GLY A 1 309 ? 13.521 20.810 -19.137 1.00 75.19 309 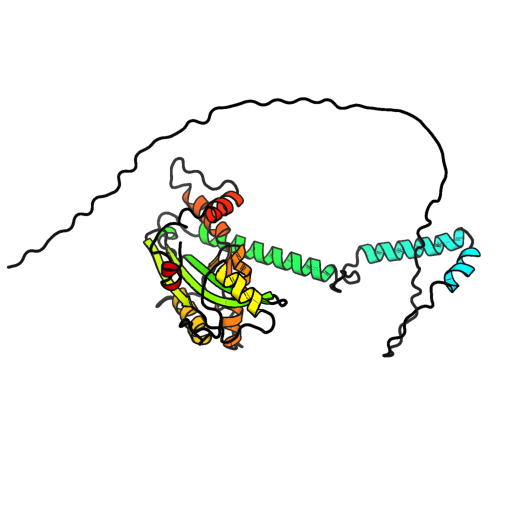GLY A C 1
ATOM 2485 O O . GLY A 1 309 ? 12.346 21.140 -19.285 1.00 75.19 309 GLY A O 1
ATOM 2486 N N . ALA A 1 310 ? 13.857 19.728 -18.426 1.00 76.88 310 ALA A N 1
ATOM 2487 C CA . ALA A 1 310 ? 12.873 19.014 -17.621 1.00 76.88 310 ALA A CA 1
ATOM 2488 C C . ALA A 1 310 ? 12.470 19.844 -16.395 1.00 76.88 310 ALA A C 1
ATOM 2490 O O . ALA A 1 310 ? 13.307 20.449 -15.727 1.00 76.88 310 ALA A O 1
ATOM 2491 N N . VAL A 1 311 ? 11.178 19.818 -16.075 1.00 82.94 311 VAL A N 1
ATOM 2492 C CA . VAL A 1 311 ? 10.637 20.355 -14.825 1.00 82.94 311 VAL A CA 1
ATOM 2493 C C . VAL A 1 311 ? 10.165 19.171 -13.981 1.00 82.94 311 VAL A C 1
ATOM 2495 O O . VAL A 1 311 ? 9.539 18.235 -14.495 1.00 82.94 311 VAL A O 1
ATOM 2498 N N . GLY A 1 312 ? 10.520 19.188 -12.698 1.00 87.62 312 GLY A N 1
ATOM 2499 C CA . GLY A 1 312 ? 9.998 18.250 -11.707 1.00 87.62 312 GLY A CA 1
ATOM 2500 C C . GLY A 1 312 ? 8.545 18.560 -11.344 1.00 87.62 312 GLY A C 1
ATOM 2501 O O . GLY A 1 312 ? 7.902 19.409 -11.958 1.00 87.62 312 GLY A O 1
ATOM 2502 N N . PHE A 1 313 ? 8.031 17.912 -10.307 1.00 92.06 313 PHE A N 1
ATOM 2503 C CA . PHE A 1 313 ? 6.797 18.341 -9.663 1.00 92.06 313 PHE A CA 1
ATOM 2504 C C . PHE A 1 313 ? 7.104 19.483 -8.677 1.00 92.06 313 PHE A C 1
ATOM 2506 O O . PHE A 1 313 ? 7.805 19.245 -7.691 1.00 92.06 313 PHE A O 1
ATOM 2513 N N . PRO A 1 314 ? 6.594 20.714 -8.899 1.00 90.06 314 PRO A N 1
ATOM 2514 C CA . PRO A 1 314 ? 6.765 21.825 -7.957 1.00 90.06 314 PRO A CA 1
ATOM 2515 C C . PRO A 1 314 ? 5.914 21.681 -6.685 1.00 90.06 314 PRO A C 1
ATOM 2517 O O . PRO A 1 314 ? 6.179 22.356 -5.694 1.00 90.06 314 PRO A O 1
ATOM 2520 N N . ALA A 1 315 ? 4.891 20.822 -6.710 1.00 92.56 315 ALA A N 1
ATOM 2521 C CA . ALA A 1 315 ? 3.999 20.539 -5.594 1.00 92.56 315 ALA A CA 1
ATOM 2522 C C . ALA A 1 315 ? 3.672 19.042 -5.548 1.00 92.56 315 ALA A C 1
ATOM 2524 O O . ALA A 1 315 ? 3.611 18.388 -6.589 1.00 92.56 315 ALA A O 1
ATOM 2525 N N . PHE A 1 316 ? 3.449 18.518 -4.342 1.00 92.69 316 PHE A N 1
ATOM 2526 C CA . PHE A 1 316 ? 3.166 17.100 -4.111 1.00 92.69 316 PHE A CA 1
ATOM 2527 C C . PHE A 1 316 ? 1.874 16.621 -4.794 1.00 92.69 316 PHE A C 1
ATOM 2529 O O . PHE A 1 316 ? 1.889 15.567 -5.420 1.00 92.69 316 PHE A O 1
ATOM 2536 N N . SER A 1 317 ? 0.810 17.432 -4.767 1.00 93.69 317 SER A N 1
ATOM 2537 C CA . SER A 1 317 ? -0.495 17.088 -5.354 1.00 93.69 317 SER A CA 1
ATOM 2538 C C . SER A 1 317 ? -0.421 16.730 -6.840 1.00 93.69 317 SER A C 1
ATOM 2540 O O . SER A 1 317 ? -1.111 15.829 -7.289 1.00 93.69 317 SER A O 1
ATOM 2542 N N . LEU A 1 318 ? 0.493 17.343 -7.600 1.00 93.56 318 LEU A N 1
ATOM 2543 C CA . LEU A 1 318 ? 0.676 17.036 -9.025 1.00 93.56 318 LEU A CA 1
ATOM 2544 C C . LEU A 1 318 ? 1.192 15.606 -9.271 1.00 93.56 318 LEU A C 1
ATOM 2546 O O . LEU A 1 318 ? 1.004 15.065 -10.358 1.00 93.56 318 LEU A O 1
ATOM 2550 N N . ALA A 1 319 ? 1.852 14.995 -8.281 1.00 93.31 319 ALA A N 1
ATOM 2551 C CA . ALA A 1 319 ? 2.237 13.587 -8.326 1.00 93.31 319 ALA A CA 1
ATOM 2552 C C . ALA A 1 319 ? 1.076 12.656 -7.936 1.00 93.31 319 ALA A C 1
A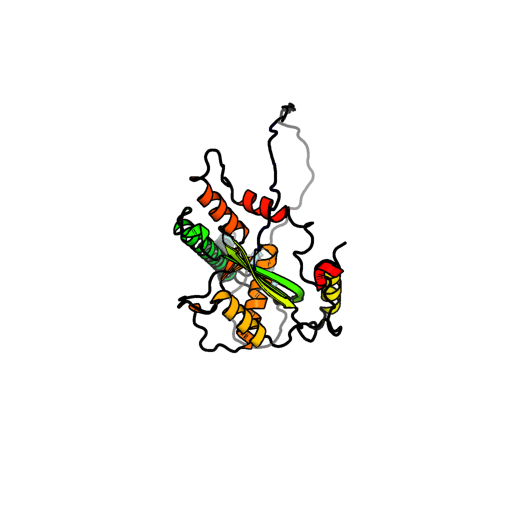TOM 2554 O O . ALA A 1 319 ? 1.057 11.511 -8.381 1.00 93.31 319 ALA A O 1
ATOM 2555 N N . GLU A 1 320 ? 0.117 13.131 -7.134 1.00 93.25 320 GLU A N 1
ATOM 2556 C CA . GLU A 1 320 ? -1.141 12.426 -6.852 1.00 93.25 320 GLU A CA 1
ATOM 2557 C C . GLU A 1 320 ? -2.030 12.441 -8.106 1.00 93.25 320 GLU A C 1
ATOM 2559 O O . GLU A 1 320 ? -2.330 11.374 -8.641 1.00 93.25 320 GLU A O 1
ATOM 2564 N N . ASP A 1 321 ? -2.307 13.628 -8.663 1.00 92.50 321 ASP A N 1
ATOM 2565 C CA . ASP A 1 321 ? -3.105 13.839 -9.883 1.00 92.50 321 ASP A CA 1
ATOM 2566 C C . ASP A 1 321 ? -2.618 12.974 -11.068 1.00 92.50 321 ASP A C 1
ATOM 2568 O O . ASP A 1 321 ? -3.405 12.359 -11.792 1.00 92.50 321 ASP A O 1
ATOM 2572 N N . GLU A 1 322 ? -1.298 12.905 -11.282 1.00 91.56 322 GLU A N 1
ATOM 2573 C CA . GLU A 1 322 ? -0.694 12.149 -12.387 1.00 91.56 322 GLU A CA 1
ATOM 2574 C C . GLU A 1 322 ? -0.796 10.623 -12.193 1.00 91.56 322 GLU A C 1
ATOM 2576 O O . GLU A 1 322 ? -0.910 9.896 -13.182 1.00 91.56 322 GLU A O 1
ATOM 2581 N N . ILE A 1 323 ? -0.800 10.133 -10.946 1.00 91.00 323 ILE A N 1
ATOM 2582 C CA . ILE A 1 323 ? -1.044 8.716 -10.622 1.00 91.00 323 ILE A CA 1
ATOM 2583 C C . ILE A 1 323 ? -2.537 8.384 -10.751 1.00 91.00 323 ILE A C 1
ATOM 2585 O O . ILE A 1 323 ? -2.884 7.337 -11.300 1.00 91.00 323 ILE A O 1
ATOM 2589 N N . GLU A 1 324 ? -3.427 9.271 -10.299 1.00 88.38 324 GLU A N 1
ATOM 2590 C CA . GLU A 1 324 ? -4.882 9.088 -10.401 1.00 88.38 324 GLU A CA 1
ATOM 2591 C C . GLU A 1 324 ? -5.391 9.088 -11.845 1.00 88.38 324 GLU A C 1
ATOM 2593 O O . GLU A 1 324 ? -6.339 8.366 -12.162 1.00 88.38 324 GLU A O 1
ATOM 2598 N N . ARG A 1 325 ? -4.733 9.841 -12.736 1.00 87.88 325 ARG A N 1
ATOM 2599 C CA . ARG A 1 325 ? -5.061 9.895 -14.168 1.00 87.88 325 ARG A CA 1
ATOM 2600 C C . ARG A 1 325 ? -4.995 8.532 -14.868 1.00 87.88 325 ARG A C 1
ATOM 2602 O O . ARG A 1 325 ? -5.643 8.377 -15.900 1.00 87.88 325 ARG A O 1
ATOM 2609 N N . ASP A 1 326 ? -4.200 7.594 -14.343 1.00 81.94 326 ASP A N 1
ATOM 2610 C CA . ASP A 1 326 ? -4.026 6.216 -14.828 1.00 81.94 326 ASP A CA 1
ATOM 2611 C C . ASP A 1 326 ? -4.046 6.089 -16.365 1.00 81.94 326 ASP A C 1
ATOM 2613 O O . ASP A 1 326 ? -4.935 5.497 -16.986 1.00 81.94 326 ASP A O 1
ATOM 2617 N N . VAL A 1 327 ? -3.019 6.653 -17.006 1.00 85.38 327 VAL A N 1
ATOM 2618 C CA . VAL A 1 327 ? -2.878 6.645 -18.474 1.00 85.38 327 VAL A CA 1
ATOM 2619 C C . VAL A 1 327 ? -2.739 5.238 -19.077 1.00 85.38 327 VAL A C 1
ATOM 2621 O O . VAL A 1 327 ? -2.770 5.088 -20.300 1.00 85.38 327 VAL A O 1
ATOM 2624 N N . PHE A 1 328 ? -2.576 4.204 -18.244 1.00 81.12 328 PHE A N 1
ATOM 2625 C CA . PHE A 1 328 ? -2.430 2.812 -18.662 1.00 81.12 328 PHE A CA 1
ATOM 2626 C C . PHE A 1 328 ? -3.678 1.956 -18.416 1.00 81.12 328 PHE A C 1
ATOM 2628 O O . PHE A 1 328 ? -3.694 0.819 -18.882 1.00 81.12 328 PHE A O 1
ATOM 2635 N N . LYS A 1 329 ? -4.745 2.504 -17.816 1.00 79.50 329 LYS A N 1
ATOM 2636 C CA . LYS A 1 329 ? -6.013 1.814 -17.511 1.00 79.50 329 LYS A CA 1
ATOM 2637 C C . LYS A 1 329 ? -6.589 0.960 -18.646 1.00 79.50 329 LYS A C 1
ATOM 2639 O O . LYS A 1 329 ? -7.174 -0.088 -18.403 1.00 79.50 329 LYS A O 1
ATOM 2644 N N . PHE A 1 330 ? -6.433 1.409 -19.892 1.00 79.50 330 PHE A N 1
ATOM 2645 C CA . PHE A 1 330 ? -6.975 0.749 -21.089 1.00 79.50 330 PHE A CA 1
ATOM 2646 C C . PHE A 1 330 ? -5.948 -0.108 -21.855 1.00 79.50 330 PHE A C 1
ATOM 2648 O O . PHE A 1 330 ? -6.218 -0.569 -22.968 1.00 79.50 330 PHE A O 1
ATOM 2655 N N . ARG A 1 331 ? -4.745 -0.315 -21.304 1.00 81.31 331 ARG A N 1
ATOM 2656 C CA . ARG A 1 331 ? -3.733 -1.201 -21.890 1.00 81.31 331 ARG A CA 1
ATOM 2657 C C . ARG A 1 331 ? -4.149 -2.657 -21.664 1.00 81.31 331 ARG A C 1
ATOM 2659 O O . ARG A 1 331 ? -4.381 -3.073 -20.540 1.00 81.31 331 ARG A O 1
ATOM 2666 N N . LYS A 1 332 ? -4.217 -3.439 -22.741 1.00 78.75 332 LYS A N 1
ATOM 2667 C CA . LYS A 1 332 ? -4.564 -4.870 -22.691 1.00 78.75 332 LYS A CA 1
ATOM 2668 C C . LYS A 1 332 ? -3.365 -5.734 -22.289 1.00 78.75 332 LYS A C 1
ATOM 2670 O O . LYS A 1 332 ? -2.231 -5.371 -22.604 1.00 78.75 332 LYS A O 1
ATOM 2675 N N . GLY A 1 333 ? -3.628 -6.888 -21.669 1.00 75.81 333 GLY A N 1
ATOM 2676 C CA . GLY A 1 333 ? -2.609 -7.895 -21.346 1.00 75.81 333 GLY A CA 1
ATOM 2677 C C . GLY A 1 333 ? -1.658 -7.489 -20.218 1.00 75.81 333 GLY A C 1
ATOM 2678 O O . GLY A 1 333 ? -0.481 -7.843 -20.254 1.00 75.81 333 GLY A O 1
ATOM 2679 N N . ILE A 1 334 ? -2.147 -6.695 -19.258 1.00 76.75 334 ILE A N 1
ATOM 2680 C CA . ILE A 1 334 ? -1.423 -6.329 -18.026 1.00 76.75 334 ILE A CA 1
ATOM 2681 C C . ILE A 1 334 ? -2.192 -6.688 -16.746 1.00 76.75 334 ILE A C 1
ATOM 2683 O O . ILE A 1 334 ? -1.681 -6.433 -15.657 1.00 76.75 334 ILE A O 1
ATOM 2687 N N . SER A 1 335 ? -3.405 -7.241 -16.859 1.00 74.06 335 SER A N 1
ATOM 2688 C CA . SER A 1 335 ? -4.198 -7.674 -15.706 1.00 74.06 335 SER A CA 1
ATOM 2689 C C . SER A 1 335 ? -3.981 -9.168 -15.416 1.00 74.06 335 SER A C 1
ATOM 2691 O O . SER A 1 335 ? -3.274 -9.858 -16.154 1.00 74.06 335 SER A O 1
ATOM 2693 N N . CYS A 1 336 ? -4.518 -9.669 -14.302 1.00 65.50 336 CYS A N 1
ATOM 2694 C CA . CYS A 1 336 ? -4.507 -11.103 -14.017 1.00 65.50 336 CYS A CA 1
ATOM 2695 C C . CYS A 1 336 ? -5.490 -11.838 -14.945 1.00 65.50 336 CYS A C 1
ATOM 2697 O O . CYS A 1 336 ? -6.428 -11.232 -15.454 1.00 65.50 336 CYS A O 1
ATOM 2699 N N . GLU A 1 337 ? -5.328 -13.152 -15.141 1.00 67.56 337 GLU A N 1
ATOM 2700 C CA . GLU A 1 337 ? -6.191 -13.916 -16.064 1.00 67.56 337 GLU A CA 1
ATOM 2701 C C . GLU A 1 337 ? -7.689 -13.754 -15.740 1.00 67.56 337 GLU A C 1
ATOM 2703 O O . GLU A 1 337 ? -8.504 -13.609 -16.646 1.00 67.56 337 GLU A O 1
ATOM 2708 N N . VAL A 1 338 ? -8.050 -13.688 -14.451 1.00 62.25 338 VAL A N 1
ATOM 2709 C CA . VAL A 1 338 ? -9.434 -13.452 -13.999 1.00 62.25 338 VAL A CA 1
ATOM 2710 C C . VAL A 1 338 ? -9.930 -12.040 -14.347 1.00 62.25 338 VAL A C 1
ATOM 2712 O O . VAL A 1 338 ? -11.092 -11.892 -14.710 1.00 62.25 338 VAL A O 1
ATOM 2715 N N . GLY A 1 339 ? -9.068 -11.020 -14.313 1.00 56.53 339 GLY A N 1
ATOM 2716 C CA . GLY A 1 339 ? -9.402 -9.662 -14.758 1.00 56.53 339 GLY A CA 1
ATOM 2717 C C . GLY A 1 339 ? -9.534 -9.545 -16.281 1.00 56.53 339 GLY A C 1
ATOM 2718 O O . GLY A 1 339 ? -10.489 -8.946 -16.775 1.00 56.53 339 GLY A O 1
ATOM 2719 N N . ASP A 1 340 ? -8.637 -10.186 -17.037 1.00 48.38 340 ASP A N 1
ATOM 2720 C CA . ASP A 1 340 ? -8.601 -10.126 -18.507 1.00 48.38 340 ASP A CA 1
ATOM 2721 C C . ASP A 1 340 ? -9.854 -10.768 -19.148 1.00 48.38 340 ASP A C 1
ATOM 2723 O O . ASP A 1 340 ? -10.263 -10.358 -20.236 1.00 48.38 340 ASP A O 1
ATOM 2727 N N . PHE A 1 341 ? -10.514 -11.721 -18.473 1.00 37.56 341 PHE A N 1
ATOM 2728 C CA . PHE A 1 341 ? -11.812 -12.272 -18.902 1.00 37.56 341 PHE A CA 1
ATOM 2729 C C . PHE A 1 341 ? -13.012 -11.340 -18.658 1.00 37.56 341 PHE A C 1
ATOM 2731 O O . PHE A 1 341 ? -14.090 -11.600 -19.196 1.00 37.56 341 PHE A O 1
ATOM 2738 N N . ILE A 1 342 ? -12.856 -10.297 -17.836 1.00 42.38 342 ILE A N 1
ATOM 2739 C CA . ILE A 1 342 ? -13.974 -9.539 -17.254 1.00 42.38 342 ILE A CA 1
ATOM 2740 C C . ILE A 1 342 ? -13.914 -8.030 -17.599 1.00 42.38 342 ILE A C 1
ATOM 2742 O O . ILE A 1 342 ? -14.923 -7.330 -17.507 1.00 42.38 342 ILE A O 1
ATOM 2746 N N . CYS A 1 343 ? -12.785 -7.513 -18.097 1.00 31.11 343 CYS A N 1
ATOM 2747 C CA . CYS A 1 343 ? -12.688 -6.140 -18.607 1.00 31.11 343 CYS A CA 1
ATOM 2748 C C . CYS A 1 343 ? -13.495 -5.904 -19.908 1.00 31.11 343 CYS A C 1
ATOM 2750 O O . CYS A 1 343 ? -13.041 -6.254 -21.002 1.00 31.11 343 CYS A O 1
ATOM 2752 N N . CYS A 1 344 ? -14.636 -5.211 -19.785 1.00 33.03 344 CYS A N 1
ATOM 2753 C CA . CYS A 1 344 ? -15.321 -4.483 -20.865 1.00 33.03 344 CYS A CA 1
ATOM 2754 C C . CYS A 1 344 ? -15.230 -2.967 -20.627 1.00 33.03 344 CYS A C 1
ATOM 2756 O O . CYS A 1 344 ? -15.591 -2.541 -19.508 1.00 33.03 344 CYS A O 1
#